Protein AF-A0A8B7DWW1-F1 (afdb_monomer_lite)

pLDDT: mean 76.43, std 14.32, range [37.44, 94.75]

Radius of gyration: 26.3 Å; chains: 1; bounding box: 60×58×64 Å

Structure (mmCIF, N/CA/C/O backbone):
data_AF-A0A8B7DWW1-F1
#
_entry.id   AF-A0A8B7DWW1-F1
#
loop_
_atom_site.group_PDB
_atom_site.id
_atom_site.type_symbol
_atom_site.label_atom_id
_atom_site.label_alt_id
_atom_site.label_comp_id
_atom_site.label_asym_id
_atom_site.label_entity_id
_atom_site.label_seq_id
_atom_site.pdbx_PDB_ins_code
_atom_site.Cartn_x
_atom_site.Cartn_y
_atom_site.Cartn_z
_atom_site.occupancy
_atom_site.B_iso_or_equiv
_atom_site.auth_seq_id
_atom_site.auth_comp_id
_atom_site.auth_asym_id
_atom_site.auth_atom_id
_atom_site.pdbx_PDB_model_num
ATOM 1 N N . MET A 1 1 ? 13.663 5.090 -17.924 1.00 48.34 1 MET A N 1
ATOM 2 C CA . MET A 1 1 ? 13.450 3.700 -17.449 1.00 48.34 1 MET A CA 1
ATOM 3 C C . MET A 1 1 ? 13.188 2.769 -18.620 1.00 48.34 1 MET A C 1
ATOM 5 O O . MET A 1 1 ? 13.923 1.805 -18.756 1.00 48.34 1 MET A O 1
ATOM 9 N N . GLU A 1 2 ? 12.230 3.089 -19.493 1.00 58.00 2 GLU A N 1
ATOM 10 C CA . GLU A 1 2 ? 11.955 2.338 -20.730 1.00 58.00 2 GLU A CA 1
ATOM 11 C C . GLU A 1 2 ? 13.196 2.186 -21.632 1.00 58.00 2 GLU A C 1
ATOM 13 O O . GLU A 1 2 ? 13.528 1.078 -22.043 1.00 58.00 2 GLU A O 1
ATOM 18 N N . ASP A 1 3 ? 13.985 3.254 -21.796 1.00 62.84 3 ASP A N 1
ATOM 19 C CA . ASP A 1 3 ? 15.232 3.212 -22.578 1.00 62.84 3 ASP A CA 1
ATOM 20 C C . ASP A 1 3 ? 16.304 2.255 -22.029 1.00 62.84 3 ASP A C 1
ATOM 22 O O . ASP A 1 3 ? 17.069 1.687 -22.805 1.00 62.84 3 ASP A O 1
ATOM 26 N N . SER A 1 4 ? 16.345 2.034 -20.710 1.00 73.50 4 SER A N 1
ATOM 27 C CA . SER A 1 4 ? 17.354 1.179 -20.067 1.00 73.50 4 SER A CA 1
ATOM 28 C C . SER A 1 4 ? 17.007 -0.307 -20.163 1.00 73.50 4 SER A C 1
ATOM 30 O O . SER A 1 4 ? 17.891 -1.130 -20.373 1.00 73.50 4 SER A O 1
ATOM 32 N N . ALA A 1 5 ? 15.729 -0.676 -20.053 1.00 75.50 5 ALA A N 1
ATOM 33 C CA . ALA A 1 5 ? 15.316 -2.064 -20.265 1.00 75.50 5 ALA A CA 1
ATOM 34 C C . ALA A 1 5 ? 15.477 -2.461 -21.742 1.00 75.50 5 ALA A C 1
ATOM 36 O O . ALA A 1 5 ? 16.000 -3.529 -22.061 1.00 75.50 5 ALA A O 1
ATOM 37 N N . ASN A 1 6 ? 15.111 -1.549 -22.645 1.00 83.44 6 ASN A N 1
ATOM 38 C CA . ASN A 1 6 ? 15.265 -1.736 -24.082 1.00 83.44 6 ASN A CA 1
ATOM 39 C C . ASN A 1 6 ? 16.738 -1.871 -24.491 1.00 83.44 6 ASN A C 1
ATOM 41 O O . ASN A 1 6 ? 17.051 -2.670 -25.373 1.00 83.44 6 ASN A O 1
ATOM 45 N N . SER A 1 7 ? 17.657 -1.135 -23.854 1.00 84.25 7 SER A N 1
ATOM 46 C CA . SER A 1 7 ? 19.091 -1.285 -24.120 1.00 84.25 7 SER A CA 1
ATOM 47 C C . SER A 1 7 ? 19.628 -2.640 -23.657 1.00 84.25 7 SER A C 1
ATOM 49 O O . SER A 1 7 ? 20.380 -3.260 -24.400 1.00 84.25 7 SER A O 1
ATOM 51 N N . VAL A 1 8 ? 19.198 -3.143 -22.494 1.00 87.00 8 VAL A N 1
ATOM 52 C CA . VAL A 1 8 ? 19.634 -4.453 -21.973 1.00 87.00 8 VAL A CA 1
ATOM 53 C C . VAL A 1 8 ? 19.200 -5.597 -22.890 1.00 87.00 8 VAL A C 1
ATOM 55 O O . VAL A 1 8 ? 20.013 -6.450 -23.230 1.00 87.00 8 VAL A O 1
ATOM 58 N N . VAL A 1 9 ? 17.948 -5.601 -23.360 1.00 88.94 9 VAL A N 1
ATOM 59 C CA . VAL A 1 9 ? 17.463 -6.645 -24.287 1.00 88.94 9 VAL A CA 1
ATOM 60 C C . VAL A 1 9 ? 18.244 -6.620 -25.604 1.00 88.94 9 VAL A C 1
ATOM 62 O O . VAL A 1 9 ? 18.601 -7.666 -26.143 1.00 88.94 9 VAL A O 1
ATOM 65 N N . ARG A 1 10 ? 18.555 -5.423 -26.113 1.00 91.25 10 ARG A N 1
ATOM 66 C CA . ARG A 1 10 ? 19.361 -5.246 -27.329 1.00 91.25 10 ARG A CA 1
ATOM 67 C C . ARG A 1 10 ? 20.809 -5.699 -27.132 1.00 91.25 10 ARG A C 1
ATOM 69 O O . ARG A 1 10 ? 21.384 -6.249 -28.065 1.00 91.25 10 ARG A O 1
ATOM 76 N N . GLN A 1 11 ? 21.382 -5.497 -25.948 1.00 91.62 11 GLN A N 1
ATOM 77 C CA . GLN A 1 11 ? 22.716 -5.991 -25.606 1.00 91.62 11 GLN A CA 1
ATOM 78 C C . GLN A 1 11 ? 22.743 -7.520 -25.523 1.00 91.62 11 GLN A C 1
ATOM 80 O O . GLN A 1 11 ? 23.599 -8.154 -26.130 1.00 91.62 11 GLN A O 1
ATOM 85 N N . LEU A 1 12 ? 21.761 -8.123 -24.848 1.00 91.06 12 LEU A N 1
ATOM 86 C CA . LEU A 1 12 ? 21.634 -9.580 -24.757 1.00 91.06 12 LEU A CA 1
ATOM 87 C C . LEU A 1 12 ? 21.491 -10.228 -26.136 1.00 91.06 12 LEU A C 1
ATOM 89 O O . LEU A 1 12 ? 22.075 -11.277 -26.382 1.00 91.06 12 LEU A O 1
ATOM 93 N N . ALA A 1 13 ? 20.753 -9.594 -27.048 1.00 91.31 13 ALA A N 1
ATOM 94 C CA . ALA A 1 13 ? 20.619 -10.065 -28.423 1.00 91.31 13 ALA A CA 1
ATOM 95 C C . ALA A 1 13 ? 21.954 -10.067 -29.183 1.00 91.31 13 ALA A C 1
ATOM 97 O O . ALA A 1 13 ? 22.233 -11.012 -29.917 1.00 91.31 13 ALA A O 1
ATOM 98 N N . TYR A 1 14 ? 22.774 -9.031 -28.984 1.00 92.06 14 TYR A N 1
ATOM 99 C CA . TYR A 1 14 ? 24.119 -8.945 -29.551 1.00 92.06 14 TYR A CA 1
ATOM 100 C C . TYR A 1 14 ? 25.031 -10.036 -28.976 1.00 92.06 14 TYR A C 1
ATOM 102 O O . TYR A 1 14 ? 25.592 -10.828 -29.725 1.00 92.06 14 TYR A O 1
ATOM 110 N N . GLU A 1 15 ? 25.103 -10.149 -27.646 1.00 92.94 15 GLU A N 1
ATOM 111 C CA . GLU A 1 15 ? 25.917 -11.171 -26.974 1.00 92.94 15 GLU A CA 1
ATOM 112 C C . GLU A 1 15 ? 25.502 -12.594 -27.359 1.00 92.94 15 GLU A C 1
ATOM 114 O O . GLU A 1 15 ? 26.352 -13.465 -27.530 1.00 92.94 15 GLU A O 1
ATOM 119 N N . PHE A 1 16 ? 24.200 -12.840 -27.502 1.00 93.19 16 PHE A N 1
ATOM 120 C CA . PHE A 1 16 ? 23.682 -14.128 -27.941 1.00 93.19 16 PHE A CA 1
ATOM 121 C C . PHE A 1 16 ? 24.110 -14.449 -29.375 1.00 93.19 16 PHE A C 1
ATOM 123 O O . PHE A 1 16 ? 24.496 -15.582 -29.650 1.00 93.19 16 PHE A O 1
ATOM 130 N N . ALA A 1 17 ? 24.060 -13.472 -30.281 1.00 92.00 17 ALA A N 1
ATOM 131 C CA . ALA A 1 17 ? 24.436 -13.679 -31.673 1.00 92.00 17 ALA A CA 1
ATOM 132 C C . ALA A 1 17 ? 25.948 -13.934 -31.826 1.00 92.00 17 ALA A C 1
ATOM 134 O O . ALA A 1 17 ? 26.327 -14.891 -32.496 1.00 92.00 17 ALA A O 1
ATOM 135 N N . GLU A 1 18 ? 26.787 -13.177 -31.112 1.00 93.00 18 GLU A N 1
ATOM 136 C CA . GLU A 1 18 ? 28.246 -13.371 -31.066 1.00 93.00 18 GLU A CA 1
ATOM 137 C C . GLU A 1 18 ? 28.628 -14.731 -30.454 1.00 93.00 18 GLU A C 1
ATOM 139 O O . GLU A 1 18 ? 29.390 -15.490 -31.047 1.00 93.00 18 GLU A O 1
ATOM 144 N N . ARG A 1 19 ? 28.053 -15.108 -29.298 1.00 94.44 19 ARG A N 1
ATOM 145 C CA . ARG A 1 19 ? 28.367 -16.393 -28.633 1.00 94.44 19 ARG A CA 1
ATOM 146 C C . ARG A 1 19 ? 28.007 -17.618 -29.470 1.00 94.44 19 ARG A C 1
ATOM 148 O O . ARG A 1 19 ? 28.624 -18.664 -29.301 1.00 94.44 19 ARG A O 1
ATOM 155 N N . ASN A 1 20 ? 27.000 -17.501 -30.330 1.00 94.12 20 ASN A N 1
ATOM 156 C CA . ASN A 1 20 ? 26.548 -18.587 -31.196 1.00 94.12 20 ASN A CA 1
ATOM 157 C C . ASN A 1 20 ? 27.087 -18.468 -32.633 1.00 94.12 20 ASN A C 1
ATOM 159 O O . ASN A 1 20 ? 26.688 -19.256 -3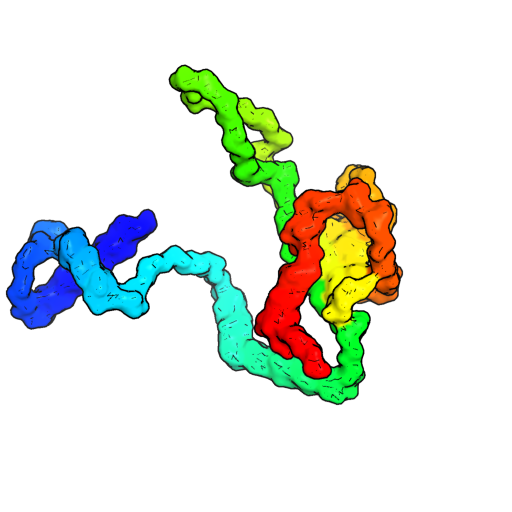3.486 1.00 94.12 20 ASN A O 1
ATOM 163 N N . ASN A 1 21 ? 27.983 -17.510 -32.911 1.00 90.94 21 ASN A N 1
ATOM 164 C CA . ASN A 1 21 ? 28.529 -17.231 -34.243 1.00 90.94 21 ASN A CA 1
ATOM 165 C C . ASN A 1 21 ? 27.447 -17.035 -35.324 1.00 90.94 21 ASN A C 1
ATOM 167 O O . ASN A 1 21 ? 27.608 -17.463 -36.470 1.00 90.94 21 ASN A O 1
ATOM 171 N N . PHE A 1 22 ? 26.325 -16.400 -34.972 1.00 91.38 22 PHE A N 1
ATOM 172 C CA . PHE A 1 22 ? 25.285 -16.087 -35.946 1.00 91.38 22 PHE A CA 1
ATOM 173 C C . PHE A 1 22 ? 25.659 -14.840 -36.754 1.00 91.38 22 PHE A C 1
ATOM 175 O O . PHE A 1 22 ? 26.003 -13.817 -36.161 1.00 91.38 22 PHE A O 1
ATOM 182 N N . PRO A 1 23 ? 25.527 -14.863 -38.092 1.00 87.88 23 PRO A N 1
ATOM 183 C CA . PRO A 1 23 ? 25.711 -13.662 -38.895 1.00 87.88 23 PRO A CA 1
ATOM 184 C C . PRO A 1 23 ? 24.640 -12.624 -38.533 1.00 87.88 23 PRO A C 1
ATOM 186 O O . PRO A 1 23 ? 23.442 -12.915 -38.551 1.00 87.88 23 PRO A O 1
ATOM 189 N N . HIS A 1 24 ? 25.062 -11.401 -38.212 1.00 87.94 24 HIS A N 1
ATOM 190 C CA . HIS A 1 24 ? 24.163 -10.318 -37.821 1.00 87.94 24 HIS A CA 1
ATOM 191 C C . HIS A 1 24 ? 24.649 -8.949 -38.303 1.00 87.94 24 HIS A C 1
ATOM 193 O O . HIS A 1 24 ? 25.838 -8.720 -38.485 1.00 87.94 24 HIS A O 1
ATOM 199 N N . CYS A 1 25 ? 23.718 -8.002 -38.443 1.00 86.50 25 CYS A N 1
ATOM 200 C CA . CYS A 1 25 ? 23.992 -6.609 -38.817 1.00 86.50 25 CYS A CA 1
ATOM 201 C C . CYS A 1 25 ? 24.020 -5.646 -37.615 1.00 86.50 25 CYS A C 1
ATOM 203 O O . CYS A 1 25 ? 23.824 -4.441 -37.771 1.00 86.50 25 CYS A O 1
ATOM 205 N N . PHE A 1 26 ? 24.174 -6.174 -36.400 1.00 90.06 26 PHE A N 1
ATOM 206 C CA . PHE A 1 26 ? 24.243 -5.355 -35.194 1.00 90.06 26 PHE A CA 1
ATOM 207 C C . PHE A 1 26 ? 25.521 -4.515 -35.143 1.00 90.06 26 PHE A C 1
ATOM 209 O O . PHE A 1 26 ? 26.533 -4.855 -35.748 1.00 90.06 26 PHE A O 1
ATOM 216 N N . ASP A 1 27 ? 25.460 -3.405 -34.413 1.00 85.38 27 ASP A N 1
ATOM 217 C CA . ASP A 1 27 ? 26.571 -2.466 -34.328 1.00 85.38 27 ASP A CA 1
ATOM 218 C C . ASP A 1 27 ? 27.649 -2.988 -33.368 1.00 85.38 27 ASP A C 1
ATOM 220 O O . ASP A 1 27 ? 27.425 -3.097 -32.160 1.00 85.38 27 ASP A O 1
ATOM 224 N N . HIS A 1 28 ? 28.832 -3.284 -33.908 1.00 84.75 28 HIS A N 1
ATOM 225 C CA . HIS A 1 28 ? 29.982 -3.786 -33.152 1.00 84.75 28 HIS A CA 1
ATOM 226 C C . HIS A 1 28 ? 30.647 -2.718 -32.268 1.00 84.75 28 HIS A C 1
ATOM 228 O O . HIS A 1 28 ? 31.297 -3.068 -31.282 1.00 84.75 28 HIS A O 1
ATOM 234 N N . ASN A 1 29 ? 30.466 -1.426 -32.569 1.00 84.31 29 ASN A N 1
ATOM 235 C CA . ASN A 1 29 ? 31.023 -0.345 -31.751 1.00 84.31 29 ASN A CA 1
ATOM 236 C C . ASN A 1 29 ? 30.218 -0.166 -30.464 1.00 84.31 29 ASN A C 1
ATOM 238 O O . ASN A 1 29 ? 30.786 -0.032 -29.381 1.00 84.31 29 ASN A O 1
ATOM 242 N N . THR A 1 30 ? 28.887 -0.181 -30.575 1.00 83.25 30 THR A N 1
ATOM 243 C CA . THR A 1 30 ? 27.995 -0.038 -29.416 1.00 83.25 30 THR A CA 1
ATOM 244 C C . THR A 1 30 ? 27.640 -1.369 -28.754 1.00 83.25 30 THR A C 1
ATOM 246 O O . THR A 1 30 ? 27.177 -1.351 -27.616 1.00 83.25 30 THR A O 1
ATOM 249 N N . LYS A 1 31 ? 27.889 -2.512 -29.415 1.00 88.75 31 LYS A N 1
ATOM 250 C CA . LYS A 1 31 ? 27.558 -3.875 -28.951 1.00 88.75 31 LYS A CA 1
ATOM 251 C C . LYS A 1 31 ? 26.074 -4.045 -28.614 1.00 88.75 31 LYS A C 1
ATOM 253 O O . LYS A 1 31 ? 25.698 -4.676 -27.626 1.00 88.75 31 LYS A O 1
ATOM 258 N N . LEU A 1 32 ? 25.215 -3.437 -29.431 1.00 89.50 32 LEU A N 1
ATOM 259 C CA . LEU A 1 32 ? 23.766 -3.434 -29.250 1.00 89.50 32 LEU A CA 1
ATOM 260 C C . LEU A 1 32 ? 23.055 -3.874 -30.530 1.00 89.50 32 LEU A C 1
ATOM 262 O O . LEU A 1 32 ? 23.368 -3.420 -31.631 1.00 89.50 32 LEU A O 1
ATOM 266 N N . GLY A 1 33 ? 21.996 -4.669 -30.373 1.00 88.25 33 GLY A N 1
ATOM 267 C CA . GLY A 1 33 ? 21.019 -4.904 -31.433 1.00 88.25 33 GLY A CA 1
ATOM 268 C C . GLY A 1 33 ? 20.315 -3.612 -31.871 1.00 88.25 33 GLY A C 1
ATOM 269 O O . GLY A 1 33 ? 20.243 -2.639 -31.119 1.00 88.25 33 GLY A O 1
ATOM 270 N N . GLY A 1 34 ? 19.765 -3.567 -33.085 1.00 89.25 34 GLY A N 1
ATOM 271 C CA . GLY A 1 34 ? 19.057 -2.386 -33.607 1.00 89.25 34 GLY A CA 1
ATOM 272 C C . GLY A 1 34 ? 17.743 -2.070 -32.871 1.00 89.25 34 GLY A C 1
ATOM 273 O O . GLY A 1 34 ? 17.130 -2.947 -32.260 1.00 89.25 34 GLY A O 1
ATOM 274 N N . LYS A 1 35 ? 17.274 -0.814 -32.940 1.00 88.25 35 LYS A N 1
ATOM 275 C CA . LYS A 1 35 ? 15.942 -0.440 -32.413 1.00 88.25 35 LYS A CA 1
ATOM 276 C C . LYS A 1 35 ? 14.817 -1.131 -33.194 1.00 88.25 35 LYS A C 1
ATOM 278 O O . LYS A 1 35 ? 13.885 -1.646 -32.582 1.00 88.25 35 LYS A O 1
ATOM 283 N N . ASP A 1 36 ? 14.958 -1.233 -34.514 1.00 89.62 36 ASP A N 1
ATOM 284 C CA . ASP A 1 36 ? 13.992 -1.923 -35.383 1.00 89.62 36 ASP A CA 1
ATOM 285 C C . ASP A 1 36 ? 13.965 -3.431 -35.133 1.00 89.62 36 ASP A C 1
ATOM 287 O O . ASP A 1 36 ? 12.906 -4.066 -35.185 1.00 89.62 36 ASP A O 1
ATOM 291 N N . TRP A 1 37 ? 15.125 -4.004 -34.792 1.00 91.25 37 TRP A N 1
ATOM 292 C CA . TRP A 1 37 ? 15.211 -5.392 -34.356 1.00 91.25 37 TRP A CA 1
ATOM 293 C C . TRP A 1 37 ? 14.393 -5.608 -33.083 1.00 91.25 37 TRP A C 1
ATOM 295 O O . TRP A 1 37 ? 13.584 -6.533 -33.045 1.00 91.25 37 TRP A O 1
ATOM 305 N N . LEU A 1 38 ? 14.535 -4.731 -32.080 1.00 89.25 38 LEU A N 1
ATOM 306 C CA . LEU A 1 38 ? 13.768 -4.824 -30.835 1.00 89.25 38 LEU A CA 1
ATOM 307 C C . LEU A 1 38 ? 12.263 -4.673 -31.094 1.00 89.25 38 LEU A C 1
ATOM 309 O O . LEU A 1 38 ? 11.479 -5.478 -30.599 1.00 89.25 38 LEU A O 1
ATOM 313 N N . ALA A 1 39 ? 11.855 -3.696 -31.909 1.00 88.44 39 ALA A N 1
ATOM 314 C CA . ALA A 1 39 ? 10.452 -3.507 -32.280 1.00 88.44 39 ALA A CA 1
ATOM 315 C C . ALA A 1 39 ? 9.873 -4.755 -32.973 1.00 88.44 39 ALA A C 1
ATOM 317 O O . ALA A 1 39 ? 8.786 -5.225 -32.634 1.00 88.44 39 ALA A O 1
ATOM 318 N N . SER A 1 40 ? 10.635 -5.348 -33.894 1.00 89.69 40 SER A N 1
ATOM 319 C CA . SER A 1 40 ? 10.251 -6.578 -34.592 1.00 89.69 40 SER A CA 1
ATOM 320 C C . SER A 1 40 ? 10.230 -7.796 -33.665 1.00 89.69 40 SER A C 1
ATOM 322 O O . SER A 1 40 ? 9.353 -8.649 -33.787 1.00 89.69 40 SER A O 1
ATOM 324 N N . PHE A 1 41 ? 11.170 -7.883 -32.723 1.00 90.00 41 PHE A N 1
ATOM 325 C CA . PHE A 1 41 ? 11.232 -8.937 -31.713 1.00 90.00 41 PHE A CA 1
ATOM 326 C C . PHE A 1 41 ? 10.012 -8.893 -30.790 1.00 90.00 41 PHE A C 1
ATOM 328 O O . PHE A 1 41 ? 9.362 -9.920 -30.604 1.00 90.00 41 PHE A O 1
ATOM 335 N N . MET A 1 42 ? 9.651 -7.710 -30.288 1.00 90.25 42 MET A N 1
ATOM 336 C CA . MET A 1 42 ? 8.455 -7.525 -29.461 1.00 90.25 42 MET A CA 1
ATOM 337 C C . MET A 1 42 ? 7.172 -7.833 -30.246 1.00 90.25 42 MET A C 1
ATOM 339 O O . MET A 1 42 ? 6.271 -8.470 -29.714 1.00 90.25 42 MET A O 1
ATOM 343 N N . LYS A 1 43 ? 7.105 -7.468 -31.537 1.00 89.88 43 LYS A N 1
ATOM 344 C CA . LYS A 1 43 ? 5.958 -7.791 -32.405 1.00 89.88 43 LYS A CA 1
ATOM 345 C C . LYS A 1 43 ? 5.787 -9.297 -32.639 1.00 89.88 43 LYS A C 1
ATOM 347 O O . LYS A 1 43 ? 4.658 -9.768 -32.713 1.00 89.88 43 LYS A O 1
ATOM 352 N N . ARG A 1 44 ? 6.887 -10.049 -32.770 1.00 94.38 44 ARG A N 1
ATOM 353 C CA . ARG A 1 44 ? 6.853 -11.515 -32.948 1.00 94.38 44 ARG A CA 1
ATOM 354 C C . ARG A 1 44 ? 6.557 -12.276 -31.656 1.00 94.38 44 ARG A C 1
ATOM 356 O O . ARG A 1 44 ? 6.069 -13.396 -31.724 1.00 94.38 44 ARG A O 1
ATOM 363 N N . ASN A 1 45 ? 6.856 -11.689 -30.499 1.00 90.00 45 ASN A N 1
ATOM 364 C CA . ASN A 1 45 ? 6.697 -12.324 -29.194 1.00 90.00 45 ASN A CA 1
ATOM 365 C C . ASN A 1 45 ? 5.609 -11.617 -28.381 1.00 90.00 45 ASN A C 1
ATOM 367 O O . ASN A 1 45 ? 5.896 -10.971 -27.374 1.00 90.00 45 ASN A O 1
ATOM 371 N N . SER A 1 46 ? 4.349 -11.757 -28.805 1.00 87.00 46 SER A N 1
ATOM 372 C CA . SER A 1 46 ? 3.201 -11.097 -28.163 1.00 87.00 46 SER A CA 1
ATOM 373 C C . SER A 1 46 ? 2.967 -11.519 -26.708 1.00 87.00 46 SER A C 1
ATOM 375 O O . SER A 1 46 ? 2.290 -10.811 -25.968 1.00 87.00 46 SER A O 1
ATOM 377 N N . GLN A 1 47 ? 3.537 -12.648 -26.275 1.00 90.62 47 GLN A N 1
ATOM 378 C CA . GLN A 1 47 ? 3.535 -13.094 -24.878 1.00 90.62 47 GLN A CA 1
ATOM 379 C C . GLN A 1 47 ? 4.469 -12.287 -23.953 1.00 90.62 47 GLN A C 1
ATOM 381 O O . GLN A 1 47 ? 4.396 -12.440 -22.736 1.00 90.62 47 GLN A O 1
ATOM 386 N N . ILE A 1 48 ? 5.344 -11.429 -24.491 1.00 86.88 48 ILE A N 1
ATOM 387 C CA . ILE A 1 48 ? 6.286 -10.621 -23.706 1.00 86.88 48 ILE A CA 1
ATOM 388 C C . ILE A 1 48 ? 5.781 -9.177 -23.649 1.00 86.88 48 ILE A C 1
ATOM 390 O O . ILE A 1 48 ? 5.488 -8.564 -24.673 1.00 86.88 48 ILE A O 1
ATOM 394 N N . SER A 1 49 ? 5.711 -8.600 -22.448 1.00 83.94 49 SER A N 1
ATOM 395 C CA . SER A 1 49 ? 5.345 -7.191 -22.263 1.00 83.94 49 SER A CA 1
ATOM 396 C C . SER A 1 49 ? 6.347 -6.476 -21.367 1.00 83.94 49 SER A C 1
ATOM 398 O O . SER A 1 49 ? 6.832 -7.044 -20.388 1.00 83.94 49 SER A O 1
ATOM 400 N N . LEU A 1 50 ? 6.645 -5.217 -21.692 1.00 81.38 50 LEU A N 1
ATOM 401 C CA . LEU A 1 50 ? 7.445 -4.366 -20.824 1.00 81.38 50 LEU A CA 1
ATOM 402 C C . LEU A 1 50 ? 6.569 -3.875 -19.669 1.00 81.38 50 LEU A C 1
ATOM 404 O O . LEU A 1 50 ? 5.499 -3.304 -19.882 1.00 81.38 50 LEU A O 1
ATOM 408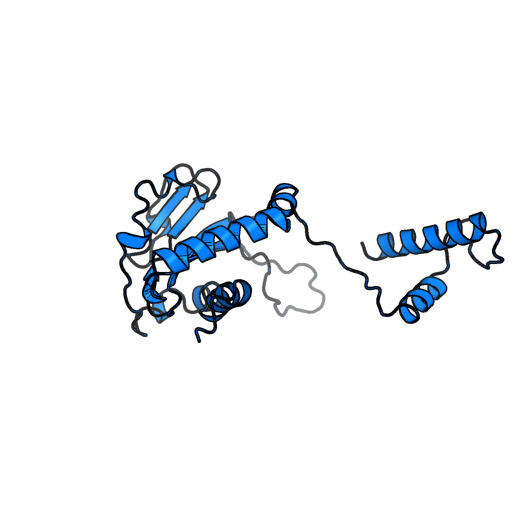 N N . ARG A 1 51 ? 7.019 -4.105 -18.437 1.00 83.50 51 ARG A N 1
ATOM 409 C CA . ARG A 1 51 ? 6.305 -3.705 -17.224 1.00 83.50 51 ARG A CA 1
ATOM 410 C C . ARG A 1 51 ? 7.247 -2.965 -16.294 1.00 83.50 51 ARG A C 1
ATOM 412 O O . ARG A 1 51 ? 8.437 -3.259 -16.227 1.00 83.50 51 ARG A O 1
ATOM 419 N N . VAL A 1 52 ? 6.693 -2.011 -15.558 1.00 79.19 52 VAL A N 1
ATOM 420 C CA . VAL A 1 52 ? 7.378 -1.432 -14.404 1.00 79.19 52 VAL A CA 1
ATOM 421 C C . VAL A 1 52 ? 7.115 -2.372 -13.228 1.00 79.19 52 VAL A C 1
ATOM 423 O O . VAL A 1 52 ? 5.942 -2.590 -12.916 1.00 79.19 52 VAL A O 1
ATOM 426 N N . PRO A 1 53 ? 8.152 -2.957 -12.602 1.00 80.69 53 PRO A N 1
ATOM 427 C CA . PRO A 1 53 ? 7.946 -3.829 -11.456 1.00 80.69 53 PRO A CA 1
ATOM 428 C C . PRO A 1 53 ? 7.356 -3.032 -10.292 1.00 80.69 53 PRO A C 1
ATOM 430 O O . PRO A 1 53 ? 7.738 -1.884 -10.039 1.00 80.69 53 PRO A O 1
ATOM 433 N N . GLU A 1 54 ? 6.428 -3.650 -9.568 1.00 81.50 54 GLU A N 1
ATOM 434 C CA . GLU A 1 54 ? 5.898 -3.066 -8.345 1.00 81.50 54 GLU A CA 1
ATOM 435 C C . GLU A 1 54 ? 6.967 -3.097 -7.248 1.00 81.50 54 GLU A C 1
ATOM 437 O O . GLU A 1 54 ? 7.639 -4.109 -7.027 1.00 81.50 54 GLU A O 1
ATOM 442 N N . LYS A 1 55 ? 7.130 -1.973 -6.543 1.00 81.06 55 LYS A N 1
ATOM 443 C CA . LYS A 1 55 ? 8.042 -1.884 -5.400 1.00 81.06 55 LYS A CA 1
ATOM 444 C C . LYS A 1 55 ? 7.526 -2.777 -4.275 1.00 81.06 55 LYS A C 1
ATOM 446 O O . LYS A 1 55 ? 6.655 -2.377 -3.507 1.00 81.06 55 LYS A O 1
ATOM 451 N N . THR A 1 56 ? 8.103 -3.965 -4.164 1.00 80.94 56 THR A N 1
ATOM 452 C CA . THR A 1 56 ? 7.695 -4.981 -3.193 1.00 80.94 56 THR A CA 1
ATOM 453 C C . THR A 1 56 ? 8.802 -5.172 -2.164 1.00 80.94 56 THR A C 1
ATOM 455 O O . THR A 1 56 ? 9.965 -5.346 -2.522 1.00 80.94 56 THR A O 1
ATOM 458 N N . SER A 1 57 ? 8.464 -5.101 -0.875 1.00 83.56 57 SER A N 1
ATOM 459 C CA . SER A 1 57 ? 9.432 -5.358 0.194 1.00 83.56 57 SER A CA 1
ATOM 460 C C . SER A 1 57 ? 9.701 -6.858 0.339 1.00 83.56 57 SER A C 1
ATOM 462 O O . SER A 1 57 ? 8.835 -7.686 0.054 1.00 83.56 57 SER A O 1
ATOM 464 N N . LEU A 1 58 ? 10.884 -7.215 0.848 1.00 80.25 58 LEU A N 1
ATOM 465 C CA . LEU A 1 58 ? 11.244 -8.610 1.123 1.00 80.25 58 LEU A CA 1
ATOM 466 C C . LEU A 1 58 ? 10.235 -9.282 2.071 1.00 80.25 58 LEU A C 1
ATOM 468 O O . LEU A 1 58 ? 9.814 -10.405 1.821 1.00 80.25 58 LEU A O 1
ATOM 472 N N . ALA A 1 59 ? 9.773 -8.553 3.091 1.00 80.12 59 ALA A N 1
ATOM 473 C CA . ALA A 1 59 ? 8.740 -9.024 4.011 1.00 80.12 59 ALA A CA 1
ATOM 474 C C . ALA A 1 59 ? 7.417 -9.355 3.296 1.00 80.12 59 ALA A C 1
ATOM 476 O O . ALA A 1 59 ? 6.804 -10.376 3.593 1.00 80.12 59 ALA A O 1
ATOM 477 N N . ARG A 1 60 ? 6.990 -8.541 2.315 1.00 77.81 60 ARG A N 1
ATOM 478 C CA . ARG A 1 60 ? 5.793 -8.839 1.509 1.00 77.81 60 ARG A CA 1
ATOM 479 C C . ARG A 1 60 ? 5.990 -10.079 0.645 1.00 77.81 60 ARG A C 1
ATOM 481 O O . ARG A 1 60 ? 5.091 -10.906 0.606 1.00 77.81 60 ARG A O 1
ATOM 488 N N . MET A 1 61 ? 7.155 -10.246 0.015 1.00 76.00 61 MET A N 1
ATOM 489 C CA . MET A 1 61 ? 7.447 -11.461 -0.762 1.00 76.00 61 MET A CA 1
ATOM 490 C C . MET A 1 61 ? 7.456 -12.717 0.116 1.00 76.00 61 MET A C 1
ATOM 492 O O . MET A 1 61 ? 6.928 -13.750 -0.275 1.00 76.00 61 MET A O 1
ATOM 496 N N . GLN A 1 62 ? 8.020 -12.626 1.322 1.00 81.62 62 GLN A N 1
ATOM 497 C CA . GLN A 1 62 ? 8.013 -13.729 2.281 1.00 81.62 62 GLN A CA 1
ATOM 498 C C . GLN A 1 62 ? 6.612 -14.019 2.830 1.00 81.62 62 GLN A C 1
ATOM 500 O O . GLN A 1 62 ? 6.303 -15.176 3.087 1.00 81.62 62 GLN A O 1
ATOM 505 N N . GLY A 1 63 ? 5.764 -13.005 3.009 1.00 80.44 63 GLY A N 1
ATOM 506 C CA . GLY A 1 63 ? 4.380 -13.186 3.455 1.00 80.44 63 GLY A CA 1
ATOM 507 C C . GLY A 1 63 ? 3.459 -13.759 2.375 1.00 80.44 63 GLY A C 1
ATOM 508 O O . GLY A 1 63 ? 2.596 -14.575 2.680 1.00 80.44 63 GLY A O 1
ATOM 509 N N . LEU A 1 64 ? 3.669 -13.376 1.113 1.00 80.06 64 LEU A N 1
ATOM 510 C CA . LEU A 1 64 ? 2.879 -13.792 -0.053 1.00 80.06 64 LEU A CA 1
ATOM 511 C C . LEU A 1 64 ? 3.530 -14.968 -0.794 1.00 80.06 64 LEU A C 1
ATOM 513 O O . LEU A 1 64 ? 3.674 -14.943 -2.015 1.00 80.06 64 LEU A O 1
ATOM 517 N N . ASN A 1 65 ? 3.937 -16.002 -0.057 1.00 87.81 65 ASN A N 1
ATOM 518 C CA . ASN A 1 65 ? 4.326 -17.277 -0.658 1.00 87.81 65 ASN A CA 1
ATOM 519 C C . ASN A 1 65 ? 3.214 -18.315 -0.483 1.00 87.81 65 ASN A C 1
ATOM 521 O O . ASN A 1 65 ? 2.431 -18.232 0.464 1.00 87.81 65 ASN A O 1
ATOM 525 N N . GLU A 1 66 ? 3.165 -19.296 -1.383 1.00 89.38 66 GLU A N 1
ATOM 526 C CA . GLU A 1 66 ? 2.125 -20.329 -1.412 1.00 89.38 66 GLU A CA 1
ATOM 527 C C . GLU A 1 66 ? 1.936 -20.997 -0.047 1.00 89.38 66 GLU A C 1
ATOM 529 O O . GLU A 1 66 ? 0.828 -21.031 0.475 1.00 89.38 66 GLU A O 1
ATOM 534 N N . THR A 1 67 ? 3.019 -21.425 0.598 1.00 90.88 67 THR A N 1
ATOM 535 C CA . THR A 1 67 ? 2.968 -22.078 1.910 1.00 90.88 67 THR A CA 1
ATOM 536 C C . THR A 1 67 ? 2.316 -21.202 2.982 1.00 90.88 67 THR A C 1
ATOM 538 O O . THR A 1 67 ? 1.517 -21.691 3.778 1.00 90.88 67 THR A O 1
ATOM 541 N N . GLN A 1 68 ? 2.652 -19.912 3.041 1.00 88.31 68 GLN A N 1
ATOM 542 C CA . GLN A 1 68 ? 2.095 -18.993 4.040 1.00 88.31 68 GLN A CA 1
ATOM 543 C C . GLN A 1 68 ? 0.635 -18.655 3.740 1.00 88.31 68 GLN A C 1
ATOM 545 O O . GLN A 1 68 ? -0.182 -18.610 4.660 1.00 88.31 68 GLN A O 1
ATOM 550 N N . VAL A 1 69 ? 0.299 -18.489 2.461 1.00 88.19 69 VAL A N 1
ATOM 551 C CA . VAL A 1 69 ? -1.073 -18.257 2.002 1.00 88.19 69 VAL A CA 1
ATOM 552 C C . VAL A 1 69 ? -1.956 -19.468 2.314 1.00 88.19 69 VAL A C 1
ATOM 554 O O . VAL A 1 69 ? -3.024 -19.309 2.903 1.00 88.19 69 VAL A O 1
ATOM 557 N N . MET A 1 70 ? -1.490 -20.682 2.018 1.00 92.44 70 MET A N 1
ATOM 558 C CA . MET A 1 70 ? -2.227 -21.915 2.307 1.00 92.44 70 MET A CA 1
ATOM 559 C C . MET A 1 70 ? -2.420 -22.113 3.810 1.00 92.44 70 MET A C 1
ATOM 561 O O . MET A 1 70 ? -3.539 -22.354 4.250 1.00 92.44 70 MET A O 1
ATOM 565 N N . LYS A 1 71 ? -1.383 -21.889 4.631 1.00 93.50 71 LYS A N 1
ATOM 566 C CA . LYS A 1 71 ? -1.520 -21.928 6.100 1.00 93.50 71 LYS A CA 1
ATOM 567 C C . LYS A 1 71 ? -2.586 -20.964 6.618 1.00 93.50 71 LYS A C 1
ATOM 569 O O . LYS A 1 71 ? -3.327 -21.319 7.535 1.00 93.50 71 LYS A O 1
ATOM 574 N N . PHE A 1 72 ? -2.649 -19.753 6.063 1.00 90.19 72 PHE A N 1
ATOM 575 C CA . PHE A 1 72 ? -3.671 -18.777 6.427 1.00 90.19 72 PHE A CA 1
ATOM 576 C C . PHE A 1 72 ? -5.072 -19.290 6.079 1.00 90.19 72 PHE A C 1
ATOM 578 O O . PHE A 1 72 ? -5.937 -19.324 6.955 1.00 90.19 72 PHE A O 1
ATOM 585 N N . PHE A 1 73 ? -5.292 -19.734 4.839 1.00 90.62 73 PHE A N 1
ATOM 586 C CA . PHE A 1 73 ? -6.606 -20.207 4.401 1.00 90.62 73 PHE A CA 1
ATOM 587 C C . PHE A 1 73 ? -7.040 -21.497 5.102 1.00 90.62 73 PHE A C 1
ATOM 589 O O . PHE A 1 73 ? -8.210 -21.617 5.459 1.00 90.62 73 PHE A O 1
ATOM 596 N N . ASP A 1 74 ? -6.117 -22.410 5.402 1.00 93.94 74 ASP A N 1
ATOM 597 C CA . ASP A 1 74 ? -6.397 -23.611 6.192 1.00 93.94 74 ASP A CA 1
ATOM 598 C C . ASP A 1 74 ? -6.868 -23.257 7.605 1.00 93.94 74 ASP A C 1
ATOM 600 O O . ASP A 1 74 ? -7.842 -23.822 8.111 1.00 93.94 74 ASP A O 1
ATOM 604 N N . LEU A 1 75 ? -6.182 -22.318 8.265 1.00 93.81 75 LEU A N 1
ATOM 605 C CA . LEU A 1 75 ? -6.574 -21.840 9.589 1.00 93.81 75 LEU A CA 1
ATOM 606 C C . LEU A 1 75 ? -7.934 -21.139 9.533 1.00 93.81 75 LEU A C 1
ATOM 608 O O . LEU A 1 75 ? -8.810 -21.421 10.353 1.00 93.81 75 LEU A O 1
ATOM 612 N N . PHE A 1 76 ? -8.121 -20.261 8.552 1.00 88.88 76 PHE A N 1
ATOM 613 C CA . PHE A 1 76 ? -9.364 -19.533 8.347 1.00 88.88 76 PHE A CA 1
ATOM 614 C C . PHE A 1 76 ? -10.544 -20.485 8.112 1.00 88.88 76 PHE A C 1
ATOM 616 O O . PHE A 1 76 ? -11.569 -20.377 8.787 1.00 88.88 76 PHE A O 1
ATOM 623 N N . HIS A 1 77 ? -10.376 -21.485 7.244 1.00 89.62 77 HIS A N 1
ATOM 624 C CA . HIS A 1 77 ? -11.384 -22.504 6.965 1.00 89.62 77 HIS A CA 1
ATOM 625 C C . HIS A 1 77 ? -11.744 -23.319 8.216 1.00 89.62 77 HIS A C 1
ATOM 627 O O . HIS A 1 77 ? -12.925 -23.486 8.532 1.00 89.62 77 HIS A O 1
ATOM 633 N N . LYS A 1 78 ? -10.743 -23.760 8.993 1.00 94.44 78 LYS A N 1
ATOM 634 C CA . LYS A 1 78 ? -10.965 -24.468 10.269 1.00 94.44 78 LYS A CA 1
ATOM 635 C C . LYS A 1 78 ? -11.781 -23.630 11.256 1.00 94.44 78 LYS A C 1
ATOM 637 O O . LYS A 1 78 ? -12.687 -24.156 11.904 1.00 94.44 78 LYS A O 1
ATOM 642 N N . LEU A 1 79 ? -11.482 -22.335 11.370 1.00 91.94 79 LEU A N 1
ATOM 643 C CA . LEU A 1 79 ? -12.203 -21.423 12.260 1.00 91.94 79 LEU A CA 1
ATOM 644 C C . LEU A 1 79 ? -13.642 -21.180 11.793 1.00 91.94 79 LEU A C 1
ATOM 646 O O . LEU A 1 79 ? -14.554 -21.210 12.622 1.00 91.94 79 LEU A O 1
ATOM 650 N N . LEU A 1 80 ? -13.857 -21.006 10.486 1.00 88.62 80 LEU A N 1
ATOM 651 C CA . LEU A 1 80 ? -15.193 -20.860 9.907 1.00 88.62 80 LEU A CA 1
ATOM 652 C C . LEU A 1 80 ? -16.073 -22.081 10.189 1.00 88.62 80 LEU A C 1
ATOM 654 O O . LEU A 1 80 ? -17.203 -21.918 10.646 1.00 88.62 80 LEU A O 1
ATOM 658 N N . LEU A 1 81 ? -15.552 -23.296 9.989 1.00 91.12 81 LEU A N 1
ATOM 659 C CA . LEU A 1 81 ? -16.297 -24.529 10.265 1.00 91.12 81 LEU A CA 1
ATOM 660 C C . LEU A 1 81 ? -16.613 -24.701 11.755 1.00 91.12 81 LEU A C 1
ATOM 662 O O . LEU A 1 81 ? -17.725 -25.098 12.110 1.00 91.12 81 LEU A O 1
ATOM 666 N N . LYS A 1 82 ? -15.647 -24.390 12.628 1.00 94.75 82 LYS A N 1
ATOM 667 C CA . LYS A 1 82 ? -15.787 -24.541 14.082 1.00 94.75 82 LYS A CA 1
ATOM 668 C C . LYS A 1 82 ? -16.811 -23.573 14.672 1.00 94.75 82 LYS A C 1
ATOM 670 O O . LYS A 1 82 ? -17.630 -23.979 15.492 1.00 94.75 82 LYS A O 1
ATOM 675 N N . HIS A 1 83 ? -16.739 -22.299 14.296 1.00 90.81 83 HIS A N 1
ATOM 676 C CA . HIS A 1 83 ? -17.513 -21.237 14.943 1.00 90.81 83 HIS A CA 1
ATOM 677 C C . HIS A 1 83 ? -18.754 -20.807 14.161 1.00 90.81 83 HIS A C 1
ATOM 679 O O . HIS A 1 83 ? -19.623 -20.162 14.744 1.00 90.81 83 HIS A O 1
ATOM 685 N N . LYS A 1 84 ? -18.852 -21.166 12.871 1.00 88.50 84 LYS A N 1
ATOM 686 C CA . LYS A 1 84 ? -19.990 -20.850 11.992 1.00 88.50 84 LYS A CA 1
ATOM 687 C C . LYS A 1 84 ? -20.383 -19.373 12.075 1.00 88.50 84 LYS A C 1
ATOM 689 O O . LYS A 1 84 ? -21.539 -19.031 12.324 1.00 88.50 84 LYS A O 1
ATOM 694 N N . PHE A 1 85 ? -19.392 -18.491 11.928 1.00 84.56 85 PHE A N 1
ATOM 695 C CA . PHE A 1 85 ? -19.610 -17.050 11.998 1.00 84.56 85 PHE A CA 1
ATOM 696 C C . PHE A 1 85 ? -20.649 -16.623 10.958 1.00 84.56 85 PHE A C 1
ATOM 698 O O . PHE A 1 85 ? -20.510 -16.914 9.772 1.00 84.56 85 PHE A O 1
ATOM 705 N N . SER A 1 86 ? -21.685 -15.906 11.393 1.00 85.56 86 SER A N 1
ATOM 706 C CA . SER A 1 86 ? -22.586 -15.245 10.455 1.00 85.56 86 SER A CA 1
ATOM 707 C C . SER A 1 86 ? -21.870 -14.070 9.789 1.00 85.56 86 SER A C 1
ATOM 709 O O . SER A 1 86 ? -20.999 -13.436 10.390 1.00 85.56 86 SER A O 1
ATOM 711 N N . ALA A 1 87 ? -22.271 -13.721 8.566 1.00 80.62 87 ALA A N 1
ATOM 712 C CA . ALA A 1 87 ? -21.674 -12.606 7.828 1.00 80.62 87 ALA A CA 1
ATOM 713 C C . ALA A 1 87 ? -21.728 -11.269 8.598 1.00 80.62 87 ALA A C 1
ATOM 715 O O . ALA A 1 87 ? -20.849 -10.425 8.449 1.00 80.62 87 ALA A O 1
ATOM 716 N N . GLY A 1 88 ? -22.713 -11.083 9.483 1.00 81.50 88 GLY A N 1
ATOM 717 C CA . GLY A 1 88 ? -22.827 -9.882 10.317 1.00 81.50 88 GLY A CA 1
ATOM 718 C C . GLY A 1 88 ? -21.779 -9.791 11.431 1.00 81.50 88 GLY A C 1
ATOM 719 O O . GLY A 1 88 ? -21.610 -8.724 12.014 1.00 81.50 88 GLY A O 1
ATOM 720 N N . ARG A 1 89 ? -21.083 -10.897 11.720 1.00 81.56 89 ARG A N 1
ATOM 721 C CA . ARG A 1 89 ? -20.009 -11.0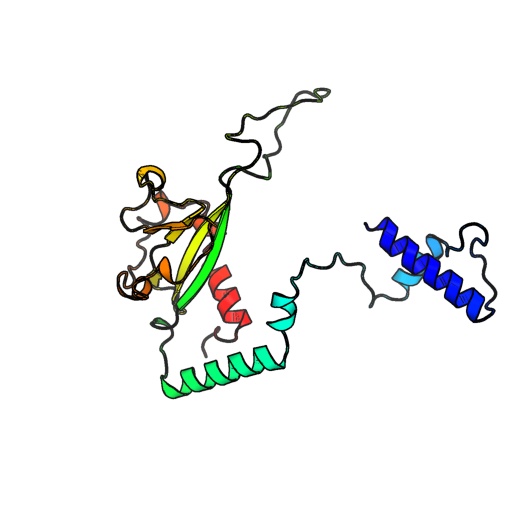04 12.719 1.00 81.56 89 ARG A CA 1
ATOM 722 C C . ARG A 1 89 ? -18.614 -11.081 12.101 1.00 81.56 89 ARG A C 1
ATOM 724 O O . ARG A 1 89 ? -17.638 -11.136 12.838 1.00 81.56 89 ARG A O 1
ATOM 731 N N . MET A 1 90 ? -18.514 -11.085 10.775 1.00 84.12 90 MET A N 1
ATOM 732 C CA . MET A 1 90 ? -17.238 -11.023 10.071 1.00 84.12 90 MET A CA 1
ATOM 733 C C . MET A 1 90 ? -16.980 -9.585 9.657 1.00 84.12 90 MET A C 1
ATOM 735 O O . MET A 1 90 ? -17.755 -9.027 8.883 1.00 84.12 90 MET A O 1
ATOM 739 N N . TYR A 1 91 ? -15.905 -9.002 10.171 1.00 83.88 91 TYR A N 1
ATOM 740 C CA . TYR A 1 91 ? -15.501 -7.639 9.861 1.00 83.88 91 TYR A CA 1
ATOM 741 C C . TYR A 1 91 ? -14.223 -7.659 9.038 1.00 83.88 91 TYR A C 1
ATOM 743 O O . TYR A 1 91 ? -13.304 -8.422 9.329 1.00 83.88 91 TYR A O 1
ATOM 751 N N . ASN A 1 92 ? -14.178 -6.810 8.017 1.00 85.50 92 ASN A N 1
ATOM 752 C CA . ASN A 1 92 ? -12.939 -6.456 7.349 1.00 85.50 92 ASN A CA 1
ATOM 753 C C . ASN A 1 92 ? -12.490 -5.090 7.860 1.00 85.50 92 ASN A C 1
ATOM 755 O O . ASN A 1 92 ? -13.304 -4.168 7.930 1.00 85.50 92 ASN A O 1
ATOM 759 N N . VAL A 1 93 ? -11.207 -4.977 8.182 1.00 84.62 93 VAL A N 1
ATOM 760 C CA . VAL A 1 93 ? -10.555 -3.738 8.607 1.00 84.62 93 VAL A CA 1
ATOM 761 C C . VAL A 1 93 ? -9.520 -3.392 7.550 1.00 84.62 93 VAL A C 1
ATOM 763 O O . VAL A 1 93 ? -8.756 -4.264 7.144 1.00 84.62 93 VAL A O 1
ATOM 766 N N . ASP A 1 94 ? -9.499 -2.144 7.100 1.00 84.81 94 ASP A N 1
ATOM 767 C CA . ASP A 1 94 ? -8.494 -1.676 6.151 1.00 84.81 94 ASP A CA 1
ATOM 768 C C . ASP A 1 94 ? -8.040 -0.251 6.474 1.00 84.81 94 ASP A C 1
ATOM 770 O O . ASP A 1 94 ? -8.764 0.544 7.088 1.00 84.81 94 ASP A O 1
ATOM 774 N N . GLU A 1 95 ? -6.818 0.057 6.058 1.00 83.94 95 GLU A N 1
ATOM 775 C CA . GLU A 1 95 ? -6.142 1.318 6.326 1.00 83.94 95 GLU A CA 1
ATOM 776 C C . GLU A 1 95 ? -6.017 2.145 5.051 1.00 83.94 95 GLU A C 1
ATOM 778 O O . GLU A 1 95 ? -5.633 1.665 3.984 1.00 83.94 95 GLU A O 1
ATOM 783 N N . THR A 1 96 ? -6.253 3.447 5.170 1.00 83.19 96 THR A N 1
ATOM 784 C CA . THR A 1 96 ? -5.981 4.393 4.094 1.00 83.19 96 THR A CA 1
ATOM 785 C C . THR A 1 96 ? -5.171 5.578 4.596 1.00 83.19 96 THR A C 1
ATOM 787 O O . THR A 1 96 ? -5.353 6.074 5.706 1.00 83.19 96 THR A O 1
ATOM 790 N N . SER A 1 97 ? -4.233 6.042 3.774 1.00 81.44 97 SER A N 1
ATOM 791 C CA . SER A 1 97 ? -3.441 7.232 4.075 1.00 81.44 97 SER A CA 1
ATOM 792 C C . SER A 1 97 ? -4.138 8.478 3.541 1.00 81.44 97 SER A C 1
ATOM 794 O O . SER A 1 97 ? -4.305 8.637 2.332 1.00 81.44 97 SER A O 1
ATOM 796 N N . VAL A 1 98 ? -4.475 9.403 4.434 1.00 79.75 98 VAL A N 1
ATOM 797 C CA . VAL A 1 98 ? -5.021 10.719 4.104 1.00 79.75 98 VAL A CA 1
ATOM 798 C C . VAL A 1 98 ? -3.885 11.740 4.096 1.00 79.75 98 VAL A C 1
ATOM 800 O O . VAL A 1 98 ? -3.276 12.038 5.125 1.00 79.75 98 VAL A O 1
ATOM 803 N N . ALA A 1 99 ? -3.576 12.278 2.917 1.00 74.00 99 ALA A N 1
ATOM 804 C CA . ALA A 1 99 ? -2.560 13.314 2.770 1.00 74.00 99 ALA A CA 1
ATOM 805 C C . ALA A 1 99 ? -3.128 14.684 3.171 1.00 74.00 99 ALA A C 1
ATOM 807 O O . ALA A 1 99 ? -4.127 15.129 2.609 1.00 74.00 99 ALA A O 1
ATOM 808 N N . THR A 1 100 ? -2.460 15.394 4.085 1.00 69.44 100 THR A N 1
ATOM 809 C CA . THR A 1 100 ? -2.870 16.759 4.475 1.00 69.44 100 THR A CA 1
ATOM 810 C C . THR A 1 100 ? -2.551 17.815 3.418 1.00 69.44 100 THR A C 1
ATOM 812 O O . THR A 1 100 ? -3.055 18.934 3.480 1.00 69.44 100 THR A O 1
ATOM 815 N N . VAL A 1 101 ? -1.716 17.471 2.434 1.00 67.75 101 VAL A N 1
ATOM 816 C CA . VAL A 1 101 ? -1.372 18.336 1.305 1.00 67.75 101 VAL A CA 1
ATOM 817 C C . VAL A 1 101 ? -1.643 17.580 0.005 1.00 67.75 101 VAL A C 1
ATOM 819 O O . VAL A 1 101 ? -1.143 16.464 -0.165 1.00 67.75 101 VAL A O 1
ATOM 822 N N . PRO A 1 102 ? -2.401 18.163 -0.940 1.00 66.81 102 PRO A N 1
ATOM 823 C CA . PRO A 1 102 ? -2.695 17.511 -2.207 1.00 66.81 102 PRO A CA 1
ATOM 824 C C . PRO A 1 102 ? -1.423 17.331 -3.042 1.00 66.81 102 PRO A C 1
ATOM 826 O O . PRO A 1 102 ? -0.758 18.299 -3.404 1.00 66.81 102 PRO A O 1
ATOM 829 N N . THR A 1 103 ? -1.110 16.085 -3.405 1.00 66.38 103 THR A N 1
ATOM 830 C CA . THR A 1 103 ? 0.050 15.751 -4.253 1.00 66.38 103 THR A CA 1
ATOM 831 C C . THR A 1 103 ? -0.152 16.168 -5.709 1.00 66.38 103 THR A C 1
ATOM 833 O O . THR A 1 103 ? 0.804 16.476 -6.416 1.00 66.38 103 THR A O 1
ATOM 836 N N . LYS A 1 104 ? -1.404 16.171 -6.177 1.00 72.00 104 LYS A N 1
ATOM 837 C CA . LYS A 1 104 ? -1.774 16.624 -7.518 1.00 72.00 104 LYS A CA 1
ATOM 838 C C . LYS A 1 104 ? -2.613 17.880 -7.395 1.00 72.00 104 LYS A C 1
ATOM 840 O O . LYS A 1 104 ? -3.689 17.865 -6.803 1.00 72.00 104 LYS A O 1
ATOM 845 N N . LEU A 1 105 ? -2.117 18.960 -7.977 1.00 74.06 105 LEU A N 1
ATOM 846 C CA . LEU A 1 105 ? -2.885 20.185 -8.109 1.00 74.06 105 LEU A CA 1
ATOM 847 C C . LEU A 1 105 ? -3.790 20.087 -9.346 1.00 74.06 105 LEU A C 1
ATOM 849 O O . LEU A 1 105 ? -3.384 19.498 -10.352 1.00 74.06 105 LEU A O 1
ATOM 853 N N . PRO A 1 106 ? -5.013 20.641 -9.291 1.00 76.12 106 PRO A N 1
ATOM 854 C CA . PRO A 1 106 ? -5.879 20.691 -10.458 1.00 76.12 106 PRO A CA 1
ATOM 855 C C . PRO A 1 106 ? -5.227 21.528 -11.562 1.00 76.12 106 PRO A C 1
ATOM 857 O O . PRO A 1 106 ? -4.511 22.496 -11.289 1.00 76.12 106 PRO A O 1
ATOM 860 N N . LYS A 1 107 ? -5.498 21.163 -12.818 1.00 80.94 107 LYS A N 1
ATOM 861 C CA . LYS A 1 107 ? -5.127 22.000 -13.960 1.00 80.94 107 LYS A CA 1
ATOM 862 C C . LYS A 1 107 ? -5.944 23.288 -13.901 1.00 80.94 107 LYS A C 1
ATOM 864 O O . LYS A 1 107 ? -7.149 23.238 -13.672 1.00 80.94 107 LYS A O 1
ATOM 869 N N . ILE A 1 108 ? -5.288 24.417 -14.130 1.00 82.56 108 ILE A N 1
ATOM 870 C CA . ILE A 1 108 ? -5.928 25.732 -14.175 1.00 82.56 108 ILE A CA 1
ATOM 871 C C . ILE A 1 108 ? -5.628 26.406 -15.510 1.00 82.56 108 ILE A C 1
ATOM 873 O O . ILE A 1 108 ? -4.550 26.227 -16.080 1.00 82.56 108 ILE A O 1
ATOM 877 N N . LEU A 1 109 ? -6.597 27.162 -16.019 1.00 86.44 109 LEU A N 1
ATOM 878 C CA . LEU A 1 109 ? -6.415 27.977 -17.215 1.00 86.44 109 LEU A CA 1
ATOM 879 C C . LEU A 1 109 ? -5.601 29.225 -16.851 1.00 86.44 109 LEU A C 1
ATOM 881 O O . LEU A 1 109 ? -5.880 29.886 -15.854 1.00 86.44 109 LEU A O 1
ATOM 885 N N . CYS A 1 110 ? -4.590 29.547 -17.656 1.00 85.62 110 CYS A N 1
ATOM 886 C CA . CYS A 1 110 ? -3.767 30.745 -17.495 1.00 85.62 110 CYS A CA 1
ATOM 887 C C . CYS A 1 110 ? -3.429 31.360 -18.862 1.00 85.62 110 CYS A C 1
ATOM 889 O O . CYS A 1 110 ? -3.566 30.705 -19.898 1.00 85.62 110 CYS A O 1
ATOM 891 N N . LYS A 1 111 ? -3.000 32.632 -18.877 1.00 86.75 111 LYS A N 1
ATOM 892 C CA . LYS A 1 111 ? -2.599 33.321 -20.115 1.00 86.75 111 LYS A CA 1
ATOM 893 C C . LYS A 1 111 ? -1.431 32.586 -20.790 1.00 86.75 111 LYS A C 1
ATOM 895 O O . LYS A 1 111 ? -0.445 32.232 -20.142 1.00 86.75 111 LYS A O 1
ATOM 900 N N . LYS A 1 112 ? -1.526 32.401 -22.111 1.00 84.75 112 LYS A N 1
ATOM 901 C CA . LYS A 1 112 ? -0.479 31.784 -22.942 1.00 84.75 112 LYS A CA 1
ATOM 902 C C . LYS A 1 112 ? 0.847 32.541 -22.768 1.00 84.75 112 LYS A C 1
ATOM 904 O O . LYS A 1 112 ? 0.865 33.765 -22.822 1.00 84.75 112 LYS A O 1
ATOM 909 N N . GLY A 1 113 ? 1.944 31.813 -22.553 1.00 85.75 113 GLY A N 1
ATOM 910 C CA . GLY A 1 113 ? 3.286 32.381 -22.343 1.00 85.75 113 GLY A CA 1
ATOM 911 C C . GLY A 1 113 ? 3.701 32.548 -20.876 1.00 85.75 113 GLY A C 1
ATOM 912 O O . GLY A 1 113 ? 4.887 32.724 -20.599 1.00 85.75 113 GLY A O 1
ATOM 913 N N . VAL A 1 114 ? 2.775 32.415 -19.920 1.00 85.44 114 VAL A N 1
ATOM 914 C CA . VAL A 1 114 ? 3.114 32.430 -18.490 1.00 85.44 114 VAL A CA 1
ATOM 915 C C . VAL A 1 114 ? 3.726 31.087 -18.090 1.00 85.44 114 VAL A C 1
ATOM 917 O O . VAL A 1 114 ? 3.057 30.058 -18.088 1.00 85.44 114 VAL A O 1
ATOM 920 N N . LYS A 1 115 ? 5.020 31.097 -17.745 1.00 76.62 115 LYS A N 1
ATOM 921 C CA . LYS A 1 115 ? 5.772 29.886 -17.363 1.00 76.62 115 LYS A CA 1
ATOM 922 C C . LYS A 1 115 ? 5.638 29.506 -15.886 1.00 76.62 115 LYS A C 1
ATOM 924 O O . LYS A 1 115 ? 5.849 28.349 -15.543 1.00 76.62 115 LYS A O 1
ATOM 929 N N . ARG A 1 116 ? 5.330 30.464 -15.004 1.00 76.75 116 ARG A N 1
ATOM 930 C CA . ARG A 1 116 ? 5.202 30.235 -13.556 1.00 76.75 116 ARG A CA 1
ATOM 931 C C . ARG A 1 116 ? 3.802 30.608 -13.098 1.00 76.75 116 ARG A C 1
ATOM 933 O O . ARG A 1 116 ? 3.461 31.784 -13.047 1.00 76.75 116 ARG A O 1
ATOM 940 N N . VAL A 1 117 ? 3.015 29.597 -12.754 1.00 79.38 117 VAL A N 1
ATOM 941 C CA . VAL A 1 117 ? 1.702 29.750 -12.129 1.00 79.38 117 VAL A CA 1
ATOM 942 C C . VAL A 1 117 ? 1.777 29.044 -10.782 1.00 79.38 117 VAL A C 1
ATOM 944 O O . VAL A 1 117 ? 1.980 27.832 -10.735 1.00 79.38 117 VAL A O 1
ATOM 947 N N . ALA A 1 118 ? 1.696 29.807 -9.693 1.00 75.56 118 ALA A N 1
ATOM 948 C CA . ALA A 1 118 ? 1.836 29.284 -8.339 1.00 75.56 118 ALA A CA 1
ATOM 949 C C . ALA A 1 118 ? 0.463 29.090 -7.686 1.00 75.56 118 ALA A C 1
ATOM 951 O O . ALA A 1 118 ? -0.450 29.889 -7.882 1.00 75.56 118 ALA A O 1
ATOM 952 N N . LYS A 1 119 ? 0.339 28.041 -6.873 1.00 76.69 119 LYS A N 1
ATOM 953 C CA . LYS A 1 119 ? -0.787 27.833 -5.963 1.00 76.69 119 LYS A CA 1
ATOM 954 C C . LYS A 1 119 ? -0.241 27.783 -4.545 1.00 76.69 119 LYS A C 1
ATOM 956 O O . LYS A 1 119 ? 0.685 27.021 -4.280 1.00 76.69 119 LYS A O 1
ATOM 961 N N . VAL A 1 120 ? -0.828 28.574 -3.650 1.00 71.25 120 VAL A N 1
ATOM 962 C CA . VAL A 1 120 ? -0.509 28.509 -2.222 1.00 71.25 120 VAL A CA 1
ATOM 963 C C . VAL A 1 120 ? -1.014 27.172 -1.680 1.00 71.25 120 VAL A C 1
ATOM 965 O O . VAL A 1 120 ? -2.172 26.801 -1.883 1.00 71.25 120 VAL A O 1
ATOM 968 N N . VAL A 1 121 ? -0.125 26.432 -1.026 1.00 67.62 121 VAL A N 1
ATOM 969 C CA . VAL A 1 121 ? -0.419 25.179 -0.323 1.00 67.62 121 VAL A CA 1
ATOM 970 C C . VAL A 1 121 ? 0.036 25.316 1.126 1.00 67.62 121 VAL A C 1
ATOM 972 O O . VAL A 1 121 ? 0.962 26.068 1.411 1.00 67.62 121 VAL A O 1
ATOM 975 N N . SER A 1 122 ? -0.617 24.596 2.041 1.00 64.50 122 SER A N 1
ATOM 976 C CA . SER A 1 122 ? -0.325 24.669 3.482 1.00 64.50 122 SER A CA 1
ATOM 977 C C . SER A 1 122 ? 1.119 24.273 3.837 1.00 64.50 122 SER A C 1
ATOM 979 O O . SER A 1 122 ? 1.637 24.749 4.843 1.00 64.50 122 SER A O 1
ATOM 981 N N . ALA A 1 123 ? 1.761 23.413 3.040 1.00 64.44 123 ALA A N 1
ATOM 982 C CA . ALA A 1 123 ? 3.168 23.039 3.174 1.00 64.44 123 ALA A CA 1
ATOM 983 C C . ALA A 1 123 ? 3.691 22.420 1.865 1.00 64.44 123 ALA A C 1
ATOM 985 O O . ALA A 1 123 ? 2.905 21.930 1.055 1.00 64.44 123 ALA A O 1
ATOM 986 N N . GLU A 1 124 ? 5.016 22.379 1.680 1.00 60.19 124 GLU A N 1
ATOM 987 C CA . GLU A 1 124 ? 5.656 21.691 0.541 1.00 60.19 124 GLU A CA 1
ATOM 988 C C . GLU A 1 124 ? 5.468 20.165 0.589 1.00 60.19 124 GLU A C 1
ATOM 990 O O . GLU A 1 124 ? 5.317 19.509 -0.442 1.00 60.19 124 GLU A O 1
ATOM 995 N N . ARG A 1 125 ? 5.452 19.590 1.800 1.00 60.22 125 ARG A N 1
ATOM 996 C CA . ARG A 1 125 ? 5.117 18.186 2.068 1.00 60.22 125 ARG A CA 1
ATOM 997 C C . ARG A 1 125 ? 4.177 18.098 3.263 1.00 60.22 125 ARG A C 1
ATOM 999 O O . ARG A 1 125 ? 4.517 18.531 4.361 1.00 60.22 125 ARG A O 1
ATOM 1006 N N . GLY A 1 126 ? 3.005 17.512 3.041 1.00 65.75 126 GLY A N 1
ATOM 1007 C CA . GLY A 1 126 ? 2.083 17.146 4.112 1.00 65.75 126 GLY A CA 1
ATOM 1008 C C . GLY A 1 126 ? 2.573 15.925 4.885 1.00 65.75 126 GLY A C 1
ATOM 1009 O O . GLY A 1 126 ? 3.346 15.116 4.371 1.00 65.75 126 GLY A O 1
ATOM 1010 N N . LYS A 1 127 ? 2.102 15.782 6.124 1.00 70.69 127 LYS A N 1
ATOM 1011 C CA . LYS A 1 127 ? 2.184 14.511 6.851 1.00 70.69 127 LYS A CA 1
ATOM 1012 C C . LYS A 1 127 ? 0.976 13.672 6.449 1.00 70.69 127 LYS A C 1
ATOM 1014 O O . LYS A 1 127 ? -0.125 14.205 6.353 1.00 70.69 127 LYS A O 1
ATOM 1019 N N . ASN A 1 128 ? 1.177 12.379 6.232 1.00 78.75 128 ASN A N 1
ATOM 1020 C CA . ASN A 1 128 ? 0.054 11.471 6.040 1.00 78.75 128 A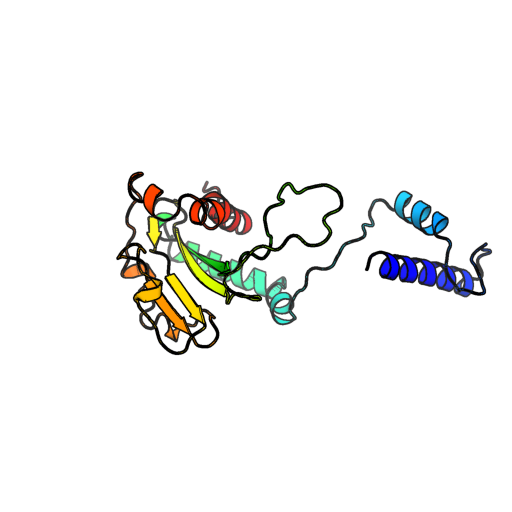SN A CA 1
ATOM 1021 C C . ASN A 1 128 ? -0.542 11.129 7.405 1.00 78.75 128 ASN A C 1
ATOM 1023 O O . ASN A 1 128 ? 0.194 10.842 8.351 1.00 78.75 128 ASN A O 1
ATOM 1027 N N . VAL A 1 129 ? -1.863 11.196 7.497 1.00 82.50 129 VAL A N 1
ATOM 1028 C CA . VAL A 1 129 ? -2.637 10.691 8.630 1.00 82.50 129 VAL A CA 1
ATOM 1029 C C . VAL A 1 129 ? -3.212 9.348 8.211 1.00 82.50 129 VAL A C 1
ATOM 1031 O O . VAL A 1 129 ? -3.719 9.219 7.098 1.00 82.50 129 VAL A O 1
ATOM 1034 N N . THR A 1 130 ? -3.119 8.349 9.074 1.00 84.19 130 THR A N 1
ATOM 1035 C CA . THR A 1 130 ? -3.694 7.031 8.802 1.00 84.19 130 THR A CA 1
ATOM 1036 C C . THR A 1 130 ? -5.154 7.048 9.233 1.00 84.19 130 THR A C 1
ATOM 1038 O O . THR A 1 130 ? -5.465 7.500 10.331 1.00 84.19 130 THR A O 1
ATOM 1041 N N . LEU A 1 131 ? -6.052 6.591 8.371 1.00 84.56 131 LEU A N 1
ATOM 1042 C CA . LEU A 1 131 ? -7.466 6.392 8.662 1.00 84.56 131 LEU A CA 1
ATOM 1043 C C . LEU A 1 131 ? -7.749 4.893 8.606 1.00 84.56 131 LEU A C 1
ATOM 1045 O O . LEU A 1 131 ? -7.490 4.257 7.587 1.00 84.56 131 LEU A O 1
ATOM 1049 N N . VAL A 1 132 ? -8.281 4.351 9.693 1.00 85.31 132 VAL A N 1
ATOM 1050 C CA . VAL A 1 132 ? -8.688 2.951 9.804 1.00 85.31 132 VAL A CA 1
ATOM 1051 C C . VAL A 1 132 ? -10.200 2.883 9.672 1.00 85.31 132 VAL A C 1
ATOM 1053 O O . VAL A 1 132 ? -10.920 3.555 10.412 1.00 85.31 132 VAL A O 1
ATOM 1056 N N . CYS A 1 133 ? -10.675 2.062 8.742 1.00 82.31 133 CYS A N 1
ATOM 1057 C CA . CYS A 1 133 ? -12.093 1.818 8.519 1.00 82.31 133 CYS A CA 1
ATOM 1058 C C . CYS A 1 133 ? -12.392 0.332 8.710 1.00 82.31 133 CYS A C 1
ATOM 1060 O O . CYS A 1 133 ? -11.592 -0.521 8.334 1.00 82.31 133 CYS A O 1
ATOM 1062 N N . SER A 1 134 ? -13.563 0.017 9.264 1.00 82.50 134 SER A N 1
ATOM 1063 C CA . SER A 1 134 ? -13.998 -1.365 9.456 1.00 82.50 134 SER A CA 1
ATOM 1064 C C . SER A 1 134 ? -15.483 -1.536 9.169 1.00 82.50 134 SER A C 1
ATOM 1066 O O . SER A 1 134 ? -16.298 -0.661 9.473 1.00 82.50 134 SER A O 1
ATOM 1068 N N . MET A 1 135 ? -15.832 -2.663 8.554 1.00 82.62 135 MET A N 1
ATOM 1069 C CA . MET A 1 135 ? -17.180 -2.939 8.068 1.00 82.62 135 MET A CA 1
ATOM 1070 C C . MET A 1 135 ? -17.476 -4.434 8.079 1.00 82.62 135 MET A C 1
ATOM 1072 O O . MET A 1 135 ? -16.603 -5.249 7.771 1.00 82.62 135 MET A O 1
ATOM 1076 N N . ASN A 1 136 ? -18.718 -4.796 8.400 1.00 82.38 136 ASN A N 1
ATOM 1077 C CA . ASN A 1 136 ? -19.135 -6.192 8.361 1.00 82.38 136 ASN A CA 1
ATOM 1078 C C . ASN A 1 136 ? -19.366 -6.701 6.925 1.00 82.38 136 ASN A C 1
ATOM 1080 O O . ASN A 1 136 ? -19.622 -5.929 5.997 1.00 82.38 136 ASN A O 1
ATOM 1084 N N . ALA A 1 137 ? -19.331 -8.021 6.734 1.00 80.75 137 ALA A N 1
ATOM 1085 C CA . ALA A 1 137 ? -19.495 -8.636 5.415 1.00 80.75 137 ALA A CA 1
ATOM 1086 C C . ALA A 1 137 ? -20.904 -8.440 4.815 1.00 80.75 137 ALA A C 1
ATOM 1088 O O . ALA A 1 137 ? -21.053 -8.427 3.595 1.00 80.75 137 ALA A O 1
ATOM 1089 N N . ILE A 1 138 ? -21.931 -8.229 5.654 1.00 75.75 138 ILE A N 1
ATOM 1090 C CA . ILE A 1 138 ? -23.315 -7.924 5.218 1.00 75.75 138 ILE A CA 1
ATOM 1091 C C . ILE A 1 138 ? -23.452 -6.490 4.695 1.00 75.75 138 ILE A C 1
ATOM 1093 O O . ILE A 1 138 ? -24.400 -6.188 3.977 1.00 75.75 138 ILE A O 1
ATOM 1097 N N . ARG A 1 139 ? -22.494 -5.612 5.007 1.00 68.06 139 ARG A N 1
ATOM 1098 C CA . ARG A 1 139 ? -22.514 -4.184 4.674 1.00 68.06 139 ARG A CA 1
ATOM 1099 C C . ARG A 1 139 ? -23.565 -3.355 5.402 1.00 68.06 139 ARG A C 1
ATOM 1101 O O . ARG A 1 139 ? -23.881 -2.251 4.975 1.00 68.06 139 ARG A O 1
ATOM 1108 N N . SER A 1 140 ? -24.094 -3.882 6.498 1.00 65.69 140 SER A N 1
ATOM 1109 C CA . SER A 1 140 ? -25.113 -3.216 7.310 1.00 65.69 140 SER A CA 1
ATOM 1110 C C . SER A 1 140 ? -24.519 -2.404 8.458 1.00 65.69 140 SER A C 1
ATOM 1112 O O . SER A 1 140 ? -25.165 -1.483 8.951 1.00 65.69 140 SER A O 1
ATOM 1114 N N . CYS A 1 141 ? -23.319 -2.772 8.915 1.00 67.62 141 CYS A N 1
ATOM 1115 C CA . CYS A 1 141 ? -22.702 -2.206 10.106 1.00 67.62 141 CYS A CA 1
ATOM 1116 C C . CYS A 1 141 ? -21.267 -1.778 9.816 1.00 67.62 141 CYS A C 1
ATOM 1118 O O . CYS A 1 141 ? -20.480 -2.532 9.235 1.00 67.62 141 CYS A O 1
ATOM 1120 N N . TYR A 1 142 ? -20.932 -0.590 10.304 1.00 74.12 142 TYR A N 1
ATOM 1121 C CA . TYR A 1 142 ? -19.600 -0.007 10.261 1.00 74.12 142 TYR A CA 1
ATOM 1122 C C . TYR A 1 142 ? -19.145 0.231 11.697 1.00 74.12 142 TYR A C 1
ATOM 1124 O O . TYR A 1 142 ? -19.963 0.558 12.560 1.00 74.12 142 TYR A O 1
ATOM 1132 N N . VAL A 1 143 ? -17.850 0.072 11.943 1.00 75.75 143 VAL A N 1
ATOM 1133 C CA . VAL A 1 143 ? -17.224 0.572 13.171 1.00 75.75 143 VAL A CA 1
ATOM 1134 C C . VAL A 1 143 ? -16.769 1.999 12.883 1.00 75.75 143 VAL A C 1
ATOM 1136 O O . VAL A 1 143 ? -16.231 2.261 11.803 1.00 75.75 143 VAL A O 1
ATOM 1139 N N . HIS A 1 144 ? -17.011 2.924 13.816 1.00 75.56 144 HIS A N 1
ATOM 1140 C CA . HIS A 1 144 ? -16.625 4.327 13.648 1.00 75.56 144 HIS A CA 1
ATOM 1141 C C . HIS A 1 144 ? -15.141 4.431 13.300 1.00 75.56 144 HIS A C 1
ATOM 1143 O O . HIS A 1 144 ? -14.337 3.875 14.047 1.00 75.56 144 HIS A O 1
ATOM 1149 N N . PRO A 1 145 ? -14.763 5.111 12.200 1.00 79.19 145 PRO A N 1
ATOM 1150 C CA . PRO A 1 145 ? -13.375 5.164 11.770 1.00 79.19 145 PRO A CA 1
ATOM 1151 C C . PRO A 1 145 ? -12.442 5.724 12.846 1.00 79.19 145 PRO A C 1
ATOM 1153 O O . PRO A 1 145 ? -12.853 6.515 13.697 1.00 79.19 145 PRO A O 1
ATOM 1156 N N . ALA A 1 146 ? -11.168 5.351 12.777 1.00 82.44 146 ALA A N 1
ATOM 1157 C CA . ALA A 1 146 ? -10.143 5.877 13.670 1.00 82.44 146 ALA A CA 1
ATOM 1158 C C . ALA A 1 146 ? -9.056 6.615 12.881 1.00 82.44 146 ALA A C 1
ATOM 1160 O O . ALA A 1 146 ? -8.487 6.065 11.938 1.00 82.44 146 ALA A O 1
ATOM 1161 N N . PHE A 1 147 ? -8.730 7.845 13.279 1.00 85.06 147 PHE A N 1
ATOM 1162 C CA . PHE A 1 147 ? -7.547 8.546 12.782 1.00 85.06 147 PHE A CA 1
ATOM 1163 C C . PHE A 1 147 ? -6.347 8.253 13.671 1.00 85.06 147 PHE A C 1
ATOM 1165 O O . PHE A 1 147 ? -6.387 8.491 14.874 1.00 85.06 147 PHE A O 1
ATOM 1172 N N . ILE A 1 148 ? -5.239 7.833 13.070 1.00 87.50 148 ILE A N 1
ATOM 1173 C CA . ILE A 1 148 ? -3.949 7.687 13.734 1.00 87.50 148 ILE A CA 1
ATOM 1174 C C . ILE A 1 148 ? -3.016 8.758 13.187 1.00 87.50 148 ILE A C 1
ATOM 1176 O O . ILE A 1 148 ? -2.610 8.764 12.021 1.00 87.50 148 ILE A O 1
ATOM 1180 N N . PHE A 1 149 ? -2.656 9.688 14.059 1.00 86.81 149 PHE A N 1
ATOM 1181 C CA . PHE A 1 149 ? -1.802 10.799 13.697 1.00 86.81 149 PHE A CA 1
ATOM 1182 C C . PHE A 1 149 ? -0.329 10.524 14.043 1.00 86.81 149 PHE A C 1
ATOM 1184 O O . PHE A 1 149 ? -0.049 10.086 15.163 1.00 86.81 149 PHE A O 1
ATOM 1191 N N . PRO A 1 150 ? 0.632 10.864 13.154 1.00 86.62 150 PRO A N 1
ATOM 1192 C CA . PRO A 1 150 ? 2.068 10.653 13.367 1.00 86.62 150 PRO A CA 1
ATOM 1193 C C . PRO A 1 150 ? 2.658 11.635 14.400 1.00 86.62 150 PRO A C 1
ATOM 1195 O O . PRO A 1 150 ? 3.327 12.618 14.053 1.00 86.62 150 PRO A O 1
ATOM 1198 N N . ARG A 1 151 ? 2.350 11.429 15.688 1.00 86.94 151 ARG A N 1
ATOM 1199 C CA . ARG A 1 151 ? 2.700 12.303 16.821 1.00 86.94 151 ARG A CA 1
ATOM 1200 C C . ARG A 1 151 ? 2.837 11.520 18.128 1.00 86.94 151 ARG A C 1
ATOM 1202 O O . ARG A 1 151 ? 2.241 10.470 18.298 1.00 86.94 151 ARG A O 1
ATOM 1209 N N . LYS A 1 152 ? 3.558 12.083 19.103 1.00 84.81 152 LYS A N 1
ATOM 1210 C CA . LYS A 1 152 ? 3.668 11.498 20.456 1.00 84.81 152 LYS A CA 1
ATOM 1211 C C . LYS A 1 152 ? 2.423 11.693 21.332 1.00 84.81 152 LYS A C 1
ATOM 1213 O O . LYS A 1 152 ? 2.212 10.904 22.238 1.00 84.81 152 LYS A O 1
ATOM 1218 N N . LYS A 1 153 ? 1.660 12.772 21.127 1.00 85.94 153 LYS A N 1
ATOM 1219 C CA . LYS A 1 153 ? 0.487 13.123 21.944 1.00 85.94 153 LYS A CA 1
ATOM 1220 C C . LYS A 1 153 ? -0.715 13.441 21.059 1.00 85.94 153 LYS A C 1
ATOM 1222 O O . LYS A 1 153 ? -0.562 14.041 19.981 1.00 85.94 153 LYS A O 1
ATOM 1227 N N . MET A 1 154 ? -1.898 13.041 21.522 1.00 83.50 154 MET A N 1
ATOM 1228 C CA . MET A 1 154 ? -3.153 13.421 20.884 1.00 83.50 154 MET A CA 1
ATOM 1229 C C . MET A 1 154 ? -3.444 14.905 21.143 1.00 83.50 154 MET A C 1
ATOM 1231 O O . MET A 1 154 ? -3.106 15.435 22.198 1.00 83.50 154 MET A O 1
ATOM 1235 N N . ARG A 1 155 ? -4.003 15.575 20.138 1.00 80.88 155 ARG A N 1
ATOM 1236 C CA . ARG A 1 155 ? -4.503 16.949 20.189 1.00 80.88 155 ARG A CA 1
ATOM 1237 C C . ARG A 1 155 ? -5.909 16.891 19.619 1.00 80.88 155 ARG A C 1
ATOM 1239 O O . ARG A 1 155 ? -6.056 16.451 18.479 1.00 80.88 155 ARG A O 1
ATOM 1246 N N . TYR A 1 156 ? -6.905 17.205 20.436 1.00 79.69 156 TYR A N 1
ATOM 1247 C CA . TYR A 1 156 ? -8.310 16.997 20.085 1.00 79.69 156 TYR A CA 1
ATOM 1248 C C . TYR A 1 156 ? -8.797 17.976 19.018 1.00 79.69 156 TYR A C 1
ATOM 1250 O O . TYR A 1 156 ? -9.705 17.633 18.277 1.00 79.69 156 TYR A O 1
ATOM 1258 N N . GLU A 1 157 ? -8.094 19.093 18.831 1.00 81.62 157 GLU A N 1
ATOM 1259 C CA . GLU A 1 157 ? -8.369 20.094 17.793 1.00 81.62 157 GLU A CA 1
ATOM 1260 C C . GLU A 1 157 ? -8.276 19.516 16.366 1.00 81.62 157 GLU A C 1
ATOM 1262 O O . GLU A 1 157 ? -8.787 20.073 15.403 1.00 81.62 157 GLU A O 1
ATOM 1267 N N . PHE A 1 158 ? -7.614 18.367 16.187 1.00 76.62 158 PHE A N 1
ATOM 1268 C CA . PHE A 1 158 ? -7.584 17.678 14.891 1.00 76.62 158 PHE A CA 1
ATOM 1269 C C . PHE A 1 158 ? -8.868 16.925 14.549 1.00 76.62 158 PHE A C 1
ATOM 1271 O O . PHE A 1 158 ? -8.984 16.410 13.438 1.00 76.62 158 PHE A O 1
ATOM 1278 N N . LEU A 1 159 ? -9.783 16.833 15.506 1.00 76.31 159 LEU A N 1
ATOM 1279 C CA . LEU A 1 159 ? -11.130 16.316 15.333 1.00 76.31 159 LEU A CA 1
ATOM 1280 C C . LEU A 1 159 ? -12.172 17.437 15.419 1.00 76.31 159 LEU A C 1
ATOM 1282 O O . LEU A 1 159 ? -13.358 17.139 15.530 1.00 76.31 159 LEU A O 1
ATOM 1286 N N . ASP A 1 160 ? -11.754 18.706 15.371 1.00 75.56 160 ASP A N 1
ATOM 1287 C CA . ASP A 1 160 ? -12.698 19.815 15.260 1.00 75.56 160 ASP A CA 1
ATOM 1288 C C . ASP A 1 160 ? -13.560 19.604 14.006 1.00 75.56 160 ASP A C 1
ATOM 1290 O O . ASP A 1 160 ? -13.063 19.213 12.947 1.00 75.56 160 ASP A O 1
ATOM 1294 N N . ASP A 1 161 ? -14.873 19.780 14.164 1.00 73.75 161 ASP A N 1
ATOM 1295 C CA . ASP A 1 161 ? -15.907 19.498 13.158 1.00 73.75 161 ASP A CA 1
ATOM 1296 C C . ASP A 1 161 ? -16.038 18.025 12.715 1.00 73.75 161 ASP A C 1
ATOM 1298 O O . ASP A 1 161 ? -16.867 17.708 11.854 1.00 73.75 161 ASP A O 1
ATOM 1302 N N . ALA A 1 162 ? -15.274 17.103 13.308 1.00 70.19 162 ALA A N 1
ATOM 1303 C CA . ALA A 1 162 ? -15.460 15.674 13.106 1.00 70.19 162 ALA A CA 1
ATOM 1304 C C . ALA A 1 162 ? -16.715 15.181 13.859 1.00 70.19 162 ALA A C 1
ATOM 1306 O O . ALA A 1 162 ? -17.191 15.828 14.798 1.00 70.19 162 ALA A O 1
ATOM 1307 N N . PRO A 1 163 ? -17.281 14.027 13.471 1.00 69.81 163 PRO A N 1
ATOM 1308 C CA . PRO A 1 163 ? -18.389 13.446 14.207 1.00 69.81 163 PRO A CA 1
ATOM 1309 C C . PRO A 1 163 ? -17.908 13.077 15.618 1.00 69.81 163 PRO A C 1
ATOM 1311 O O . PRO A 1 163 ? -16.784 12.605 15.792 1.00 69.81 163 PRO A O 1
ATOM 1314 N N . SER A 1 164 ? -18.757 13.269 16.629 1.00 67.31 164 SER A N 1
ATOM 1315 C CA . SER A 1 164 ? -18.389 13.061 18.040 1.00 67.31 164 SER A CA 1
ATOM 1316 C C . SER A 1 164 ? -18.019 11.616 18.387 1.00 67.31 164 SER A C 1
ATOM 1318 O O . SER A 1 164 ? -17.452 11.361 19.445 1.00 67.31 164 SER A O 1
ATOM 1320 N N . ASP A 1 165 ? -18.351 10.676 17.510 1.00 70.56 165 ASP A N 1
ATOM 1321 C CA . ASP A 1 165 ? -18.090 9.248 17.648 1.00 70.56 165 ASP A CA 1
ATOM 1322 C C . ASP A 1 165 ? -16.799 8.788 16.944 1.00 70.56 165 ASP A C 1
ATOM 1324 O O . ASP A 1 165 ? -16.460 7.605 16.995 1.00 70.56 165 ASP A O 1
ATOM 1328 N N . LEU A 1 166 ? -16.049 9.704 16.320 1.00 74.12 166 LEU A N 1
ATOM 1329 C CA . LEU A 1 166 ? -14.812 9.387 15.616 1.00 74.12 166 LEU A CA 1
ATOM 1330 C C . LEU A 1 166 ? -13.614 9.311 16.574 1.00 74.12 166 LEU A C 1
ATOM 1332 O O . LEU A 1 166 ? -13.367 10.213 17.376 1.00 74.12 166 LEU A O 1
ATOM 1336 N N . LEU A 1 167 ? -12.825 8.239 16.465 1.00 81.19 167 LEU A N 1
ATOM 1337 C CA . LEU A 1 167 ? -11.709 7.990 17.376 1.00 81.19 167 LEU A CA 1
ATOM 1338 C C . LEU A 1 167 ? -10.417 8.655 16.879 1.00 81.19 167 LEU A C 1
ATOM 1340 O O . LEU A 1 167 ? -9.961 8.417 15.761 1.00 81.19 167 LEU A O 1
ATOM 1344 N N . GLY A 1 168 ? -9.785 9.464 17.730 1.00 83.69 168 GLY A N 1
ATOM 1345 C CA . GLY A 1 168 ? -8.492 10.090 17.456 1.00 83.69 168 GLY A CA 1
ATOM 1346 C C . GLY A 1 168 ? -7.362 9.489 18.280 1.00 83.69 168 GLY A C 1
ATOM 1347 O O . GLY A 1 168 ? -7.341 9.615 19.501 1.00 83.69 168 GLY A O 1
ATOM 1348 N N . LEU A 1 169 ? -6.382 8.903 17.602 1.00 86.62 169 LEU A N 1
ATOM 1349 C CA . LEU A 1 169 ? -5.220 8.241 18.184 1.00 86.62 169 LEU A CA 1
ATOM 1350 C C . LEU A 1 169 ? -3.925 8.927 17.742 1.00 86.62 169 LEU A C 1
ATOM 1352 O O . LEU A 1 169 ? -3.845 9.559 16.686 1.00 86.62 169 LEU A O 1
ATOM 1356 N N . ALA A 1 170 ? -2.869 8.799 18.541 1.00 86.88 170 ALA A N 1
ATOM 1357 C CA . ALA A 1 170 ? -1.565 9.367 18.218 1.00 86.88 170 ALA A CA 1
ATOM 1358 C C . ALA A 1 170 ? -0.455 8.334 18.413 1.00 86.88 170 ALA A C 1
ATOM 1360 O O . ALA A 1 170 ? -0.282 7.798 19.503 1.00 86.88 170 ALA A O 1
ATOM 1361 N N . ASN A 1 171 ? 0.332 8.111 17.363 1.00 88.00 171 ASN A N 1
ATOM 1362 C CA . ASN A 1 171 ? 1.525 7.273 17.400 1.00 88.00 171 ASN A CA 1
ATOM 1363 C C . ASN A 1 171 ? 2.695 8.036 16.783 1.00 88.00 171 ASN A C 1
ATOM 1365 O O . ASN A 1 171 ? 2.541 8.614 15.712 1.00 88.00 171 ASN A O 1
ATOM 1369 N N . LYS A 1 172 ? 3.888 8.027 17.398 1.00 86.38 172 LYS A N 1
ATOM 1370 C CA . LYS A 1 172 ? 5.062 8.772 16.890 1.00 86.38 172 LYS A CA 1
ATOM 1371 C C . LYS A 1 172 ? 5.362 8.464 15.417 1.00 86.38 172 LYS A C 1
ATOM 1373 O O . LYS A 1 172 ? 5.806 9.350 14.692 1.00 86.38 172 LYS A O 1
ATOM 1378 N N . SER A 1 173 ? 5.137 7.223 15.004 1.00 83.00 173 SER A N 1
ATOM 1379 C CA . SER A 1 173 ? 5.400 6.736 13.655 1.00 83.00 173 SER A CA 1
ATOM 1380 C C . SER A 1 173 ? 4.224 6.906 12.685 1.00 83.00 173 SER A C 1
ATOM 1382 O O . SER A 1 173 ? 4.437 6.899 11.478 1.00 83.00 173 SER A O 1
ATOM 1384 N N . GLY A 1 174 ? 3.003 7.088 13.203 1.00 81.50 174 GLY A N 1
ATOM 1385 C CA . GLY A 1 174 ? 1.761 7.062 12.422 1.00 81.50 174 GLY A CA 1
ATOM 1386 C C . GLY A 1 174 ? 1.267 5.658 12.053 1.00 81.50 174 GLY A C 1
ATOM 1387 O O . GLY A 1 174 ? 0.218 5.549 11.423 1.00 81.50 174 GLY A O 1
ATOM 1388 N N . TRP A 1 175 ? 1.990 4.603 12.444 1.00 81.62 175 TRP A N 1
ATOM 1389 C CA . TRP A 1 175 ? 1.560 3.219 12.254 1.00 81.62 175 TRP A CA 1
ATOM 1390 C C . TRP A 1 175 ? 0.478 2.822 13.252 1.00 81.62 175 TRP A C 1
ATOM 1392 O O . TRP A 1 175 ? 0.467 3.298 14.392 1.00 81.62 175 TRP A O 1
ATOM 1402 N N . MET A 1 176 ? -0.384 1.906 12.815 1.00 82.56 176 MET A N 1
ATOM 1403 C CA . MET A 1 176 ? -1.275 1.164 13.690 1.00 82.56 176 MET A CA 1
ATOM 1404 C C . MET A 1 176 ? -0.458 0.178 14.522 1.00 82.56 176 MET A C 1
ATOM 1406 O O . MET A 1 176 ? 0.327 -0.602 13.983 1.00 82.56 176 MET A O 1
ATOM 1410 N N . THR A 1 177 ? -0.607 0.237 15.841 1.00 83.56 177 THR A N 1
ATOM 1411 C CA . THR A 1 177 ? 0.030 -0.705 16.765 1.00 83.56 177 THR A CA 1
ATOM 1412 C C . THR A 1 177 ? -0.995 -1.177 17.783 1.00 83.56 177 THR A C 1
ATOM 1414 O O . THR A 1 177 ? -1.976 -0.477 18.042 1.00 83.56 177 THR A O 1
ATOM 1417 N N . GLN A 1 178 ? -0.784 -2.365 18.347 1.00 80.69 178 GLN A N 1
ATOM 1418 C CA . GLN A 1 178 ? -1.723 -2.971 19.290 1.00 80.69 178 GLN A CA 1
ATOM 1419 C C . GLN A 1 178 ? -1.945 -2.081 20.522 1.00 80.69 178 GLN A C 1
ATOM 1421 O O . GLN A 1 178 ? -3.059 -1.959 21.010 1.00 80.69 178 GLN A O 1
ATOM 1426 N N . GLU A 1 179 ? -0.917 -1.364 20.977 1.00 81.75 179 GLU A N 1
ATOM 1427 C CA . GLU A 1 179 ? -0.999 -0.484 22.149 1.00 81.75 179 GLU A CA 1
ATOM 1428 C C . GLU A 1 179 ? -1.882 0.750 21.921 1.00 81.75 179 GLU A C 1
ATOM 1430 O O . GLU A 1 179 ? -2.264 1.413 22.883 1.00 81.75 179 GLU A O 1
ATOM 1435 N N . LEU A 1 180 ? -2.198 1.084 20.662 1.00 80.25 180 LEU A N 1
ATOM 1436 C CA . LEU A 1 180 ? -3.179 2.127 20.347 1.00 80.25 180 LEU A CA 1
ATOM 1437 C C . LEU A 1 180 ? -4.618 1.665 20.588 1.00 80.25 180 LEU A C 1
ATOM 1439 O O . LEU A 1 180 ? -5.498 2.505 20.759 1.00 80.25 180 LEU A O 1
ATOM 1443 N N . PHE A 1 181 ? -4.833 0.351 20.621 1.00 78.06 181 PHE A N 1
ATOM 1444 C CA . PHE A 1 181 ? -6.108 -0.305 20.885 1.00 78.06 181 PHE A CA 1
ATOM 1445 C C . PHE A 1 181 ? -5.948 -1.202 22.124 1.00 78.06 181 PHE A C 1
ATOM 1447 O O . PHE A 1 181 ? -6.085 -2.418 22.028 1.00 78.06 181 PHE A O 1
ATOM 1454 N N . PRO A 1 182 ? -5.592 -0.617 23.288 1.00 55.81 182 PRO A N 1
ATOM 1455 C CA . PRO A 1 182 ? -5.206 -1.373 24.483 1.00 55.81 182 PRO A CA 1
ATOM 1456 C C . PRO A 1 182 ? -6.337 -2.266 25.000 1.00 55.81 182 PRO A C 1
ATOM 1458 O O . PRO A 1 182 ? -6.076 -3.322 25.570 1.00 55.81 182 PRO A O 1
ATOM 1461 N N . ASP A 1 183 ? -7.576 -1.874 24.717 1.00 56.34 183 ASP A N 1
ATOM 1462 C CA . ASP A 1 183 ? -8.723 -2.756 24.743 1.00 56.34 183 ASP A CA 1
ATOM 1463 C C . ASP A 1 183 ? -9.053 -3.068 23.276 1.00 56.34 183 ASP A C 1
ATOM 1465 O O . ASP A 1 183 ? -9.627 -2.220 22.586 1.00 56.34 183 ASP A O 1
ATOM 1469 N N . ASP A 1 184 ? -8.755 -4.281 22.787 1.00 56.94 184 ASP A N 1
ATOM 1470 C CA . ASP A 1 184 ? -9.175 -4.813 21.460 1.00 56.94 184 ASP A CA 1
ATOM 1471 C C . ASP A 1 184 ? -10.700 -4.694 21.207 1.00 56.94 184 ASP A C 1
ATOM 1473 O O . ASP A 1 184 ? -11.238 -5.003 20.141 1.00 56.94 184 ASP A O 1
ATOM 1477 N N . ASN A 1 185 ? -11.411 -4.187 22.204 1.00 58.91 185 ASN A N 1
ATOM 1478 C CA . ASN A 1 185 ? -12.795 -3.822 22.204 1.00 58.91 185 ASN A CA 1
ATOM 1479 C C . ASN A 1 185 ? -13.133 -2.600 21.349 1.00 58.91 185 ASN A C 1
ATOM 1481 O O . ASN A 1 185 ? -14.299 -2.262 21.314 1.00 58.91 185 ASN A O 1
ATOM 1485 N N . TRP A 1 186 ? -12.238 -1.905 20.638 1.00 68.25 186 TRP A N 1
ATOM 1486 C CA . TRP A 1 186 ? -12.703 -0.816 19.747 1.00 68.25 186 TRP A CA 1
ATOM 1487 C C . TRP A 1 186 ? -13.804 -1.295 18.778 1.00 68.25 186 TRP A C 1
ATOM 1489 O O . TRP A 1 186 ? -14.837 -0.641 18.637 1.00 68.25 186 TRP A O 1
ATOM 1499 N N . MET A 1 187 ? -13.660 -2.501 18.221 1.00 62.94 187 MET A N 1
ATOM 1500 C CA . MET A 1 187 ? -14.696 -3.113 17.379 1.00 62.94 187 MET A CA 1
ATOM 1501 C C . MET A 1 187 ? -15.965 -3.521 18.152 1.00 62.94 187 MET A C 1
ATOM 1503 O O . MET A 1 187 ? -17.036 -3.600 17.556 1.00 62.94 187 MET A O 1
ATOM 1507 N N . THR A 1 188 ? -15.875 -3.792 19.460 1.00 61.38 188 THR A N 1
ATOM 1508 C CA . THR A 1 188 ? -17.000 -4.286 20.282 1.00 61.38 188 THR A CA 1
ATOM 1509 C C . THR A 1 188 ? -17.653 -3.214 21.163 1.00 61.38 188 THR A C 1
ATOM 1511 O O . THR A 1 188 ? -18.812 -3.364 21.532 1.00 61.38 188 THR A O 1
ATOM 1514 N N . SER A 1 189 ? -16.931 -2.143 21.486 1.00 62.47 189 SER A N 1
ATOM 1515 C CA . SER A 1 189 ? -17.329 -0.962 22.267 1.00 62.47 189 SER A CA 1
ATOM 1516 C C . SER A 1 189 ? -18.055 0.067 21.407 1.00 62.47 189 SER A C 1
ATOM 1518 O O . SER A 1 189 ? -18.770 0.911 21.938 1.00 62.47 189 SER A O 1
ATOM 1520 N N . TYR A 1 190 ? -17.924 -0.040 20.082 1.00 60.88 190 TYR A N 1
ATOM 1521 C CA . TYR A 1 190 ? -18.702 0.710 19.099 1.00 60.88 190 TYR A CA 1
ATOM 1522 C C . TYR A 1 190 ? -19.583 -0.254 18.277 1.00 60.88 190 TYR A C 1
ATOM 1524 O O . TYR A 1 190 ? -19.416 -0.351 17.058 1.00 60.88 190 TYR A O 1
ATOM 1532 N N . PRO A 1 191 ? -20.493 -1.019 18.922 1.00 55.06 191 PRO A N 1
ATOM 1533 C CA . PRO A 1 191 ? -21.335 -1.980 18.224 1.00 55.06 191 PRO A CA 1
ATOM 1534 C C . PRO A 1 191 ? -22.225 -1.254 17.207 1.00 55.06 191 PRO A C 1
ATOM 1536 O O . PRO A 1 191 ? -22.822 -0.220 17.508 1.00 55.06 191 PRO A O 1
ATOM 1539 N N . GLY A 1 192 ? -22.260 -1.809 15.991 1.00 54.78 192 GLY A N 1
ATOM 1540 C CA . GLY A 1 192 ? -22.720 -1.172 14.757 1.00 54.78 192 GLY A CA 1
ATOM 1541 C C . GLY A 1 192 ? -23.926 -0.242 14.883 1.00 54.78 192 GLY A C 1
ATOM 1542 O O . GLY A 1 192 ? -25.027 -0.670 15.228 1.00 54.78 192 GLY A O 1
ATOM 1543 N N . ARG A 1 193 ? -23.731 1.022 14.496 1.00 54.78 193 ARG A N 1
ATOM 1544 C CA . ARG A 1 193 ? -24.831 1.929 14.160 1.00 54.78 193 ARG A CA 1
ATOM 1545 C C . ARG A 1 193 ? -25.133 1.809 12.669 1.00 54.78 193 ARG A C 1
ATOM 1547 O O . ARG A 1 193 ? -24.228 1.864 11.838 1.00 54.78 193 ARG A O 1
ATOM 1554 N N . ALA A 1 194 ? -26.408 1.620 12.335 1.00 47.75 194 ALA A N 1
ATOM 1555 C CA . ALA A 1 194 ? -26.876 1.723 10.959 1.00 47.75 194 ALA A CA 1
ATOM 1556 C C . ALA A 1 194 ? -26.693 3.172 10.480 1.00 47.75 194 ALA A C 1
ATOM 1558 O O . ALA A 1 194 ? -27.039 4.104 11.206 1.00 47.75 194 ALA A O 1
ATOM 1559 N N . ILE A 1 195 ? -26.166 3.370 9.271 1.00 44.78 195 ILE A N 1
ATOM 1560 C CA . ILE A 1 195 ? -26.123 4.703 8.662 1.00 44.78 195 ILE A CA 1
ATOM 1561 C C . ILE A 1 195 ? -27.551 5.070 8.256 1.00 44.78 195 ILE A C 1
ATOM 1563 O O . ILE A 1 195 ? -28.136 4.417 7.393 1.00 44.78 195 ILE A O 1
ATOM 1567 N N . THR A 1 196 ? -28.110 6.126 8.845 1.00 45.50 196 THR A N 1
ATOM 1568 C CA . THR A 1 196 ? -29.222 6.849 8.226 1.00 45.50 196 THR A CA 1
ATOM 1569 C C . THR A 1 196 ? -28.650 7.857 7.231 1.00 45.50 196 THR A C 1
ATOM 1571 O O . THR A 1 196 ? -27.636 8.508 7.485 1.00 45.50 196 THR A O 1
ATOM 1574 N N . GLU A 1 197 ? -29.296 7.971 6.071 1.00 42.53 197 GLU A N 1
ATOM 1575 C CA . GLU A 1 197 ? -28.908 8.794 4.910 1.00 42.53 197 GLU A CA 1
ATOM 1576 C C . GLU A 1 197 ? -28.592 10.269 5.262 1.00 42.53 197 GLU A C 1
ATOM 1578 O O . GLU A 1 197 ? -27.872 10.969 4.554 1.00 42.53 197 GLU A O 1
ATOM 1583 N N . THR A 1 198 ? -29.080 10.736 6.412 1.00 44.00 198 THR A N 1
ATOM 1584 C CA . THR A 1 198 ? -28.896 12.083 6.956 1.00 44.00 198 THR A CA 1
ATOM 1585 C C . THR A 1 198 ? -27.569 12.315 7.694 1.00 44.00 198 THR A C 1
ATOM 1587 O O . THR A 1 198 ? -27.213 13.473 7.913 1.00 44.00 198 THR A O 1
ATOM 1590 N N . GLN A 1 199 ? -26.807 11.272 8.054 1.00 44.25 199 GLN A N 1
ATOM 1591 C CA . GLN A 1 199 ? -25.539 11.401 8.801 1.00 44.25 199 GLN A CA 1
ATOM 1592 C C . GLN A 1 199 ? -24.284 11.271 7.918 1.00 44.25 199 GLN A C 1
ATOM 1594 O O . GLN A 1 199 ? -23.270 11.917 8.185 1.00 44.25 199 GLN A O 1
ATOM 1599 N N . SER A 1 200 ? -24.358 10.522 6.816 1.00 37.62 200 SER A N 1
ATOM 1600 C CA . SER A 1 200 ? -23.274 10.342 5.835 1.00 37.62 200 SER A CA 1
ATOM 1601 C C . SER A 1 200 ? -23.010 11.592 4.981 1.00 37.62 200 SER A C 1
ATOM 1603 O O . SER A 1 200 ? -21.863 11.889 4.637 1.00 37.62 200 SER A O 1
ATOM 1605 N N . GLY A 1 201 ? -24.051 12.377 4.686 1.00 37.44 201 GLY A N 1
ATOM 1606 C CA . GLY A 1 201 ? -23.961 13.520 3.772 1.00 37.44 201 GLY A CA 1
ATOM 1607 C C . GLY A 1 201 ? -23.177 14.730 4.294 1.00 37.44 201 GLY A C 1
ATOM 1608 O O . GLY A 1 201 ? -22.694 15.527 3.489 1.00 37.44 201 GLY A O 1
ATOM 1609 N N . LYS A 1 202 ? -23.030 14.886 5.618 1.00 40.09 202 LYS A N 1
ATOM 1610 C CA . LYS A 1 202 ? -22.436 16.099 6.214 1.00 40.09 202 LYS A CA 1
ATOM 1611 C C . LYS A 1 202 ? -20.937 15.986 6.491 1.00 40.09 202 LYS A C 1
ATOM 1613 O O . LYS A 1 202 ? -20.259 17.005 6.535 1.00 40.09 202 LYS A O 1
ATOM 1618 N N . LEU A 1 203 ? -20.427 14.766 6.650 1.00 42.81 203 LEU A N 1
ATOM 1619 C CA . LEU A 1 203 ? -19.072 14.530 7.146 1.00 42.81 203 LEU A CA 1
ATOM 1620 C C . LEU A 1 203 ? -18.118 13.985 6.096 1.00 42.81 203 LEU A C 1
ATOM 1622 O O . LEU A 1 203 ? -16.917 14.226 6.196 1.00 42.81 203 LEU A O 1
ATOM 1626 N N . VAL A 1 204 ? -18.610 13.292 5.063 1.00 48.47 204 VAL A N 1
ATOM 1627 C CA . VAL A 1 204 ? -17.680 12.698 4.107 1.00 48.47 204 VAL A CA 1
ATOM 1628 C C . VAL A 1 204 ? -18.208 12.492 2.687 1.00 48.47 204 VAL A C 1
ATOM 1630 O O . VAL A 1 204 ? -17.936 11.476 2.054 1.00 48.47 204 VAL A O 1
ATOM 1633 N N . LYS A 1 205 ? -18.884 13.503 2.136 1.00 40.94 205 LYS A N 1
ATOM 1634 C CA . LYS A 1 205 ? -19.464 13.437 0.784 1.00 40.94 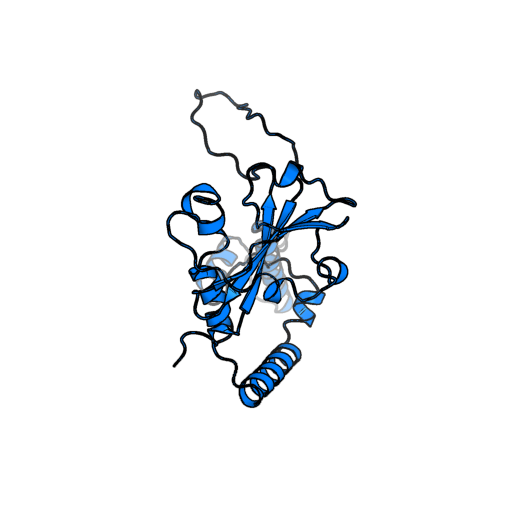205 LYS A CA 1
ATOM 1635 C C . LYS A 1 205 ? -18.467 13.057 -0.326 1.00 40.94 205 LYS A C 1
ATOM 1637 O O . LYS A 1 205 ? -18.841 12.396 -1.282 1.00 40.94 205 LYS A O 1
ATOM 1642 N N . ASP A 1 206 ? -17.192 13.423 -0.186 1.00 42.50 206 ASP A N 1
ATOM 1643 C CA . ASP A 1 206 ? -16.214 13.223 -1.264 1.00 42.50 206 ASP A CA 1
ATOM 1644 C C . ASP A 1 206 ? -15.074 12.248 -0.917 1.00 42.50 206 ASP A C 1
ATOM 1646 O O . ASP A 1 206 ? -14.455 11.687 -1.820 1.00 42.50 206 ASP A O 1
ATOM 1650 N N . ALA A 1 207 ? -14.712 12.052 0.355 1.00 43.78 207 ALA A N 1
ATOM 1651 C CA . ALA A 1 207 ? -13.525 11.261 0.721 1.00 43.78 207 ALA A CA 1
ATOM 1652 C C . ALA A 1 207 ? -13.851 9.817 1.141 1.00 43.78 207 ALA A C 1
ATOM 1654 O O . ALA A 1 207 ? -13.152 8.899 0.717 1.00 43.78 207 ALA A O 1
ATOM 1655 N N . PHE A 1 208 ? -14.929 9.588 1.894 1.00 45.78 208 PHE A N 1
ATOM 1656 C CA . PHE A 1 208 ? -15.341 8.257 2.355 1.00 45.78 208 PHE A CA 1
ATOM 1657 C C . PHE A 1 208 ? -15.974 7.468 1.219 1.00 45.78 208 PHE A C 1
ATOM 1659 O O . PHE A 1 208 ? -15.584 6.330 0.991 1.00 45.78 208 PHE A O 1
ATOM 1666 N N . ASP A 1 209 ? -16.810 8.118 0.406 1.00 44.19 209 ASP A N 1
ATOM 1667 C CA . ASP A 1 209 ? -17.385 7.530 -0.811 1.00 44.19 209 ASP A CA 1
ATOM 1668 C C . ASP A 1 209 ? -16.335 7.186 -1.875 1.00 44.19 209 ASP A C 1
ATOM 1670 O O . ASP A 1 209 ? -16.634 6.492 -2.839 1.00 44.19 209 ASP A O 1
ATOM 1674 N N . ARG A 1 210 ? -15.085 7.642 -1.734 1.00 45.31 210 ARG A N 1
ATOM 1675 C CA . ARG A 1 210 ? -13.969 7.195 -2.584 1.00 45.31 210 ARG A CA 1
ATOM 1676 C C . ARG A 1 210 ? -13.070 6.171 -1.894 1.00 45.31 210 ARG A C 1
ATOM 1678 O O . ARG A 1 210 ? -12.550 5.294 -2.578 1.00 45.31 210 ARG A O 1
ATOM 1685 N N . ALA A 1 211 ? -12.883 6.272 -0.578 1.00 46.56 211 ALA A N 1
ATOM 1686 C CA . ALA A 1 211 ? -11.919 5.467 0.174 1.00 46.56 211 ALA A CA 1
ATOM 1687 C C . ALA A 1 211 ? -12.519 4.212 0.833 1.00 46.56 211 ALA A C 1
ATOM 1689 O O . ALA A 1 211 ? -11.897 3.158 0.805 1.00 46.56 211 ALA A O 1
ATOM 1690 N N . ALA A 1 212 ? -13.728 4.296 1.385 1.00 52.81 212 ALA A N 1
ATOM 1691 C CA . ALA A 1 212 ? -14.408 3.234 2.127 1.00 52.81 212 ALA A CA 1
ATOM 1692 C C . ALA A 1 212 ? -15.696 2.803 1.410 1.00 52.81 212 ALA A C 1
ATOM 1694 O O . ALA A 1 212 ? -16.762 2.662 2.008 1.00 52.81 212 ALA A O 1
ATOM 1695 N N . THR A 1 213 ? -15.619 2.614 0.089 1.00 56.00 213 THR A N 1
ATOM 1696 C CA . THR A 1 213 ? -16.790 2.137 -0.648 1.00 56.00 213 THR A CA 1
ATOM 1697 C C . THR A 1 213 ? -17.093 0.696 -0.285 1.00 56.00 213 THR A C 1
ATOM 1699 O O . THR A 1 213 ? -16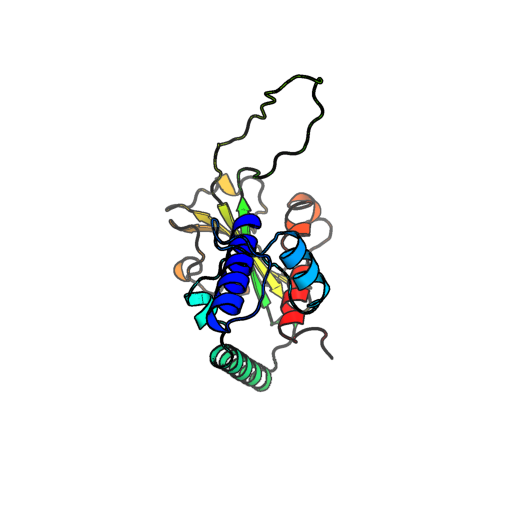.205 -0.159 -0.228 1.00 56.00 213 THR A O 1
ATOM 1702 N N . ALA A 1 214 ? -18.385 0.395 -0.180 1.00 55.41 214 ALA A N 1
ATOM 1703 C CA . ALA A 1 214 ? -18.891 -0.969 -0.149 1.00 55.41 214 ALA A CA 1
ATOM 1704 C C . ALA A 1 214 ? -18.278 -1.829 -1.279 1.00 55.41 214 ALA A C 1
ATOM 1706 O O . ALA A 1 214 ? -18.054 -3.021 -1.088 1.00 55.41 214 ALA A O 1
ATOM 1707 N N . GLY A 1 215 ? -17.957 -1.221 -2.431 1.00 58.00 215 GLY A N 1
ATOM 1708 C CA . GLY A 1 215 ? -17.259 -1.847 -3.558 1.00 58.00 215 GLY A CA 1
ATOM 1709 C C . GLY A 1 215 ? -15.795 -2.219 -3.287 1.00 58.00 215 GLY A C 1
ATOM 1710 O O . GLY A 1 215 ? -15.377 -3.297 -3.693 1.00 58.00 215 GLY A O 1
ATOM 1711 N N . ILE A 1 216 ? -15.015 -1.383 -2.592 1.00 64.50 216 ILE A N 1
ATOM 1712 C CA . ILE A 1 216 ? -13.645 -1.725 -2.162 1.00 64.50 216 ILE A CA 1
ATOM 1713 C C . ILE A 1 216 ? -13.689 -2.854 -1.129 1.00 64.50 216 ILE A C 1
ATOM 1715 O O . ILE A 1 216 ? -13.002 -3.858 -1.301 1.00 64.50 216 ILE A O 1
ATOM 1719 N N . ALA A 1 217 ? -14.574 -2.753 -0.132 1.00 63.00 217 ALA A N 1
ATOM 1720 C CA . ALA A 1 217 ? -14.751 -3.804 0.868 1.00 63.00 217 ALA A CA 1
ATOM 1721 C C . ALA A 1 217 ? -15.180 -5.135 0.227 1.00 63.00 217 ALA A C 1
ATOM 1723 O O . ALA A 1 217 ? -14.622 -6.186 0.532 1.00 63.00 217 ALA A O 1
ATOM 1724 N N . THR A 1 218 ? -16.111 -5.106 -0.734 1.00 62.06 218 THR A N 1
ATOM 1725 C CA . THR A 1 218 ? -16.488 -6.329 -1.458 1.00 62.06 218 THR A CA 1
ATOM 1726 C C . THR A 1 218 ? -15.422 -6.829 -2.408 1.00 62.06 218 THR A C 1
ATOM 1728 O O . THR A 1 218 ? -15.305 -8.036 -2.537 1.00 62.06 218 THR A O 1
ATOM 1731 N N . LYS A 1 219 ? -14.585 -5.982 -3.011 1.00 69.38 219 LYS A N 1
ATOM 1732 C CA . LYS A 1 219 ? -13.393 -6.473 -3.719 1.00 69.38 219 LYS A CA 1
ATOM 1733 C C . LYS A 1 219 ? -12.442 -7.218 -2.777 1.00 69.38 219 LYS A C 1
ATOM 1735 O O . LYS A 1 219 ? -11.911 -8.246 -3.182 1.00 69.38 219 LYS A O 1
ATOM 1740 N N . GLY A 1 220 ? -12.295 -6.763 -1.531 1.00 65.56 220 GLY A N 1
ATOM 1741 C CA . GLY A 1 220 ? -11.577 -7.498 -0.482 1.00 65.56 220 GLY A CA 1
ATOM 1742 C C . GLY A 1 220 ? -12.203 -8.868 -0.179 1.00 65.56 220 GLY A C 1
ATOM 1743 O O . GLY A 1 220 ? -11.510 -9.885 -0.184 1.00 65.56 220 GLY A O 1
ATOM 1744 N N . PHE A 1 221 ? -13.528 -8.927 -0.007 1.00 71.06 221 PHE A N 1
ATOM 1745 C CA . PHE A 1 221 ? -14.248 -10.194 0.204 1.00 71.06 221 PHE A CA 1
ATOM 1746 C C . PHE A 1 221 ? -14.289 -11.107 -1.043 1.00 71.06 221 PHE A C 1
ATOM 1748 O O . PHE A 1 221 ? -14.239 -12.325 -0.905 1.00 71.06 221 PHE A O 1
ATOM 1755 N N . LEU A 1 222 ? -14.335 -10.549 -2.258 1.00 72.38 222 LEU A N 1
ATOM 1756 C CA . LEU A 1 222 ? -14.251 -11.276 -3.535 1.00 72.38 222 LEU A CA 1
ATOM 1757 C C . LEU A 1 222 ? -12.866 -11.896 -3.710 1.00 72.38 222 LEU A C 1
ATOM 1759 O O . LEU A 1 222 ? -12.753 -13.068 -4.048 1.00 72.38 222 LEU A O 1
ATOM 1763 N N . GLY A 1 223 ? -11.811 -11.119 -3.448 1.00 65.75 223 GLY A N 1
ATOM 1764 C CA . GLY A 1 223 ? -10.430 -11.589 -3.546 1.00 65.75 223 GLY A CA 1
ATOM 1765 C C . GLY A 1 223 ? -10.106 -12.719 -2.567 1.00 65.75 223 GLY A C 1
ATOM 1766 O O . GLY A 1 223 ? -9.196 -13.500 -2.821 1.00 65.75 223 GLY A O 1
ATOM 1767 N N . THR A 1 224 ? -10.868 -12.829 -1.477 1.00 64.88 224 THR A N 1
ATOM 1768 C CA . THR A 1 224 ? -10.737 -13.890 -0.467 1.00 64.88 224 THR A CA 1
ATOM 1769 C C . THR A 1 224 ? -11.769 -15.014 -0.613 1.00 64.88 224 THR A C 1
ATOM 1771 O O . THR A 1 224 ? -11.748 -15.952 0.178 1.00 64.88 224 THR A O 1
ATOM 1774 N N . GLY A 1 225 ? -12.660 -14.953 -1.612 1.00 69.25 225 GLY A N 1
ATOM 1775 C CA . GLY A 1 225 ? -13.687 -15.974 -1.862 1.00 69.25 225 GLY A CA 1
ATOM 1776 C C . GLY A 1 225 ? -14.830 -16.012 -0.837 1.00 69.25 225 GLY A C 1
ATOM 1777 O O . GLY A 1 225 ? -15.593 -16.971 -0.809 1.00 69.25 225 GLY A O 1
ATOM 1778 N N . ILE A 1 226 ? -14.958 -14.984 0.006 1.00 66.75 226 ILE A N 1
ATOM 1779 C CA . ILE A 1 226 ? -16.016 -14.856 1.026 1.00 66.75 226 ILE A CA 1
ATOM 1780 C C . ILE A 1 226 ? -17.315 -14.306 0.409 1.00 66.75 226 ILE A C 1
ATOM 1782 O O . ILE A 1 226 ? -18.399 -14.479 0.961 1.00 66.75 226 ILE A O 1
ATOM 1786 N N . TRP A 1 227 ? -17.217 -13.627 -0.736 1.00 64.69 227 TRP A N 1
ATOM 1787 C CA . TRP A 1 227 ? -18.347 -13.073 -1.481 1.00 64.69 227 TRP A CA 1
ATOM 1788 C C . TRP A 1 227 ? -18.294 -13.523 -2.955 1.00 64.69 227 TRP A C 1
ATOM 1790 O O . TRP A 1 227 ? -17.195 -13.530 -3.510 1.00 64.69 227 TRP A O 1
ATOM 1800 N N . PRO A 1 228 ? -19.427 -13.804 -3.634 1.00 53.19 228 PRO A N 1
ATOM 1801 C CA . PRO A 1 228 ? -20.793 -13.802 -3.106 1.00 53.19 228 PRO A CA 1
ATOM 1802 C C . PRO A 1 228 ? -21.036 -14.958 -2.129 1.00 53.19 228 PRO A C 1
ATOM 1804 O O . PRO A 1 228 ? -20.452 -16.026 -2.264 1.00 53.19 228 PRO A O 1
ATOM 1807 N N . PHE A 1 229 ? -21.886 -14.715 -1.131 1.00 53.44 229 PHE A N 1
ATOM 1808 C CA . PHE A 1 229 ? -22.397 -15.782 -0.272 1.00 53.44 229 PHE A CA 1
ATOM 1809 C C . PHE A 1 229 ? -23.394 -16.618 -1.084 1.00 53.44 229 PHE A C 1
ATOM 1811 O O . PHE A 1 229 ? -24.312 -16.044 -1.673 1.00 53.44 229 PHE A O 1
ATOM 1818 N N . ASN A 1 230 ? -23.178 -17.935 -1.134 1.00 46.25 230 ASN A N 1
ATOM 1819 C CA . ASN A 1 230 ? -24.120 -18.898 -1.714 1.00 46.25 230 ASN A CA 1
ATOM 1820 C C . ASN A 1 230 ? -25.416 -18.957 -0.903 1.00 46.25 230 ASN A C 1
ATOM 1822 O O . ASN A 1 230 ? -25.315 -18.931 0.347 1.00 46.25 230 ASN A O 1
#

Secondary structure (DSSP, 8-state):
-HHHHHHHHHHHHHHHHHHTT-----BTTTTB--HHHHHHHHHH-TT----PPP---HHHHHHTSHHHHHHHHHHHHHHHHHH---GGG-EEEEEEEEESS-SSPPP----TT--------S-SSPPEEEEEEEEETTSS-EEEEEEEEESSS--GGGGTTS-TT-EEEEETT----GGGSSSTTHHHHS--BPPPHHHHHHH-TTTHHHHS-HHHHHHHHHHTT--S--

Foldseek 3Di:
DVVVVLFVVQLVVLVVCVVVVNDDPADPVSSGHDPVVSVVVCVVCVVDDDDDDDPDDPVRVVCPDPVNVVVVVVVVVVCCVVPVDDQQRAKDKDKDWDFQWDPDDDDDDDDPPDPDDDDDIPDPGTDIWMKMWMAGRVRFFTQAIEIEALAPDDDCVVCVVPDPRYHYHYDVHNDDDVVSCVPVCSPVVRPGDGDDPVPCCRHPVDNCCVVVPPVVVVVVCVVVVNPPDD

Sequence (230 aa):
MEDSANSVVRQLAYEFAERNNFPHCFDHNTKLGGKDWLASFMKRNSQISLRVPEKTSLARMQGLNETQVMKFFDLFHKLLLKHKFSAGRMYNVDETSVATVPTKLPKILCKKGVKRVAKVVSAERGKNVTLVCSMNAIRSCYVHPAFIFPRKKMRYEFLDDAPSDLLGLANKSGWMTQELFPDDNWMTSYPGRAITETQSGKLVKDAFDRAATAGIATKGFLGTGIWPFN